Protein AF-A0A7S1JY39-F1 (afdb_monomer_lite)

Organism: NCBI:txid1169539

Secondary structure (DSSP, 8-state):
-HHHHHHHT--GGGGGS-SS--EEEEEETTTTEEEEEEEEEEEEE--TTS--SS--EEEEEEEEETTEEEEEEEEEEEEPPPHHHHHTS-TT--TT------EEEEEEEE--SSSPPPPEEEEESEEEEEEEESSEEES-PPBPTTSSSB-TT-HHHHHHHHHHHHHHHHHHHHHHHHHT---GGG---TTHHHHHTT--

InterPro domains:
  IPR052957 Auxin-regulated embryogenesis mediator [PTHR32387] (7-199)

Structure (mmCIF, N/CA/C/O backbone):
data_AF-A0A7S1JY39-F1
#
_entry.id   AF-A0A7S1JY39-F1
#
loop_
_atom_site.group_PDB
_atom_site.id
_atom_site.type_symbol
_atom_site.label_atom_id
_atom_site.label_alt_id
_atom_site.label_comp_id
_atom_site.label_asym_id
_atom_site.label_entity_id
_atom_site.label_seq_id
_atom_site.pdbx_PDB_ins_code
_atom_site.Cartn_x
_atom_site.Cartn_y
_atom_site.Cartn_z
_atom_site.occupancy
_atom_site.B_iso_or_equiv
_atom_site.auth_seq_id
_atom_site.auth_comp_id
_atom_site.auth_asym_id
_atom_site.auth_atom_id
_atom_site.pdbx_PDB_model_num
ATOM 1 N N . GLU A 1 1 ? -5.444 -16.567 -24.278 1.00 52.44 1 GLU A N 1
ATOM 2 C CA . GLU A 1 1 ? -5.635 -15.098 -24.221 1.00 52.44 1 GLU A CA 1
ATOM 3 C C . GLU A 1 1 ? -5.939 -14.560 -22.822 1.00 52.44 1 GLU A C 1
ATOM 5 O O . GLU A 1 1 ? -5.307 -13.590 -22.422 1.00 52.44 1 GLU A O 1
ATOM 10 N N . LYS A 1 2 ? -6.839 -15.180 -22.039 1.00 52.72 2 LYS A N 1
ATOM 11 C CA . LYS A 1 2 ? -7.128 -14.726 -20.664 1.00 52.72 2 LYS A CA 1
ATOM 12 C C . LYS A 1 2 ? -5.912 -14.843 -19.727 1.00 52.72 2 LYS A C 1
ATOM 14 O O . LYS A 1 2 ? -5.485 -13.839 -19.179 1.00 52.72 2 LYS A O 1
ATOM 19 N N . CYS A 1 3 ? -5.256 -16.009 -19.659 1.00 48.59 3 CYS A N 1
ATOM 20 C CA . CYS A 1 3 ? -4.055 -16.184 -18.821 1.00 48.59 3 CYS A CA 1
ATOM 21 C C . CYS A 1 3 ? -2.901 -15.240 -19.184 1.00 48.59 3 CYS A C 1
ATOM 23 O O . CYS A 1 3 ? -2.192 -14.783 -18.300 1.00 48.59 3 CYS A O 1
ATOM 25 N N . THR A 1 4 ? -2.701 -14.931 -20.468 1.00 56.75 4 THR A N 1
ATOM 26 C CA . THR A 1 4 ? -1.629 -14.022 -20.905 1.00 56.75 4 THR A CA 1
ATOM 27 C C . THR A 1 4 ? -1.873 -12.581 -20.464 1.00 56.75 4 THR A C 1
ATOM 29 O O . THR A 1 4 ? -0.911 -11.897 -20.138 1.00 56.75 4 THR A O 1
ATOM 32 N N . LYS A 1 5 ? -3.139 -12.136 -20.400 1.00 60.41 5 LYS A N 1
ATOM 33 C CA . LYS A 1 5 ? -3.501 -10.827 -19.834 1.00 60.41 5 LYS A CA 1
ATOM 34 C C . LYS A 1 5 ? -3.308 -10.799 -18.315 1.00 60.41 5 LYS A C 1
ATOM 36 O O . LYS A 1 5 ? -2.650 -9.899 -17.814 1.00 60.41 5 LYS A O 1
ATOM 41 N N . GLU A 1 6 ? -3.778 -11.824 -17.605 1.00 65.00 6 GLU A N 1
ATOM 42 C CA . GLU A 1 6 ? -3.633 -11.911 -16.140 1.00 65.00 6 GLU A CA 1
ATOM 43 C C . GLU A 1 6 ? -2.160 -11.977 -15.690 1.00 65.00 6 GLU A C 1
ATOM 45 O O . GLU A 1 6 ? -1.767 -11.312 -14.739 1.00 65.00 6 GLU A O 1
ATOM 50 N N . LEU A 1 7 ? -1.310 -12.727 -16.406 1.00 61.34 7 LEU A N 1
ATOM 51 C CA . LEU A 1 7 ? 0.133 -12.817 -16.122 1.00 61.34 7 LEU A CA 1
ATOM 52 C C . LEU A 1 7 ? 0.893 -11.523 -16.467 1.00 61.34 7 LEU A C 1
ATOM 54 O O . LEU A 1 7 ? 1.932 -11.245 -15.868 1.00 61.34 7 LEU A O 1
ATOM 58 N N . GLY A 1 8 ? 0.388 -10.737 -17.423 1.00 63.50 8 GLY A N 1
ATOM 59 C CA . GLY A 1 8 ? 0.911 -9.406 -17.740 1.00 63.50 8 GLY A CA 1
ATOM 60 C C . GLY A 1 8 ? 0.592 -8.375 -16.654 1.00 63.50 8 GLY A C 1
ATOM 61 O O . GLY A 1 8 ? 1.432 -7.540 -16.342 1.00 63.50 8 GLY A O 1
ATOM 62 N N . ASN A 1 9 ? -0.567 -8.503 -16.007 1.00 69.81 9 ASN A N 1
ATOM 63 C CA . ASN A 1 9 ? -1.042 -7.580 -14.969 1.00 69.81 9 ASN A CA 1
ATOM 64 C C . ASN A 1 9 ? -0.361 -7.760 -13.599 1.00 69.81 9 ASN A C 1
ATOM 66 O O . ASN A 1 9 ? -0.689 -7.056 -12.645 1.00 69.81 9 ASN A O 1
ATOM 70 N N . ILE A 1 10 ? 0.578 -8.701 -13.454 1.00 76.00 10 ILE A N 1
ATOM 71 C CA . ILE A 1 10 ? 1.341 -8.847 -12.209 1.00 76.00 10 ILE A CA 1
ATOM 72 C C . ILE A 1 10 ? 2.348 -7.700 -12.128 1.00 76.00 10 ILE A C 1
ATOM 74 O O . ILE A 1 10 ? 3.326 -7.687 -12.866 1.00 76.00 10 ILE A O 1
ATOM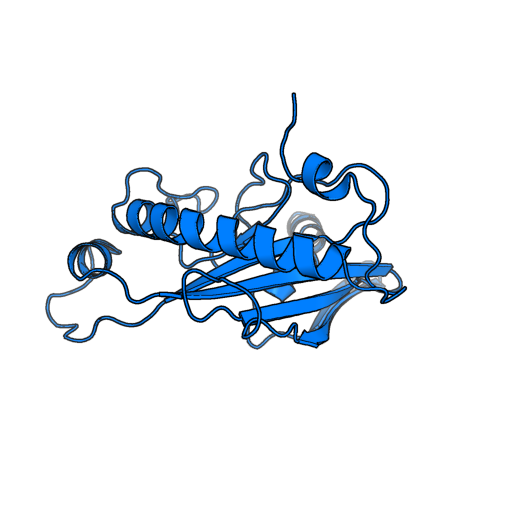 78 N N . HIS A 1 11 ? 2.123 -6.732 -11.246 1.00 77.31 11 HIS A N 1
ATOM 79 C CA . HIS A 1 11 ? 3.017 -5.583 -11.105 1.00 77.31 11 HIS A CA 1
ATOM 80 C C . HIS A 1 11 ? 4.109 -5.824 -10.044 1.00 77.31 11 HIS A C 1
ATOM 82 O O . HIS A 1 11 ? 3.839 -6.478 -9.028 1.00 77.31 11 HIS A O 1
ATOM 88 N N . PRO A 1 12 ? 5.325 -5.264 -10.225 1.00 81.25 12 PRO A N 1
ATOM 89 C CA . PRO A 1 12 ? 6.417 -5.363 -9.252 1.00 81.25 12 PRO A CA 1
ATOM 90 C C . PRO A 1 12 ? 6.039 -5.026 -7.798 1.00 81.25 12 PR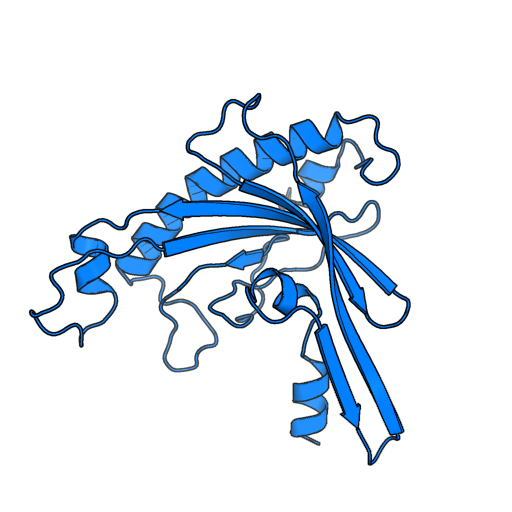O A C 1
ATOM 92 O O . PRO A 1 12 ? 6.508 -5.746 -6.909 1.00 81.25 12 PRO A O 1
ATOM 95 N N . PRO A 1 13 ? 5.187 -4.008 -7.510 1.00 84.25 13 PRO A N 1
ATOM 96 C CA . PRO A 1 13 ? 4.817 -3.624 -6.146 1.00 84.25 13 PRO A CA 1
ATOM 97 C C . PRO A 1 13 ? 4.231 -4.754 -5.303 1.00 84.25 13 PRO A C 1
ATOM 99 O O . PRO A 1 13 ? 4.302 -4.685 -4.081 1.00 84.25 13 PRO A O 1
ATOM 102 N N . LEU A 1 14 ? 3.734 -5.834 -5.916 1.00 84.25 14 LEU A N 1
ATOM 103 C CA . LEU A 1 14 ? 3.317 -7.035 -5.193 1.00 84.25 14 LEU A CA 1
ATOM 104 C C . LEU A 1 14 ? 4.418 -7.563 -4.251 1.00 84.25 14 LEU A C 1
ATOM 106 O O . LEU A 1 14 ? 4.122 -7.986 -3.135 1.00 84.25 14 LEU A O 1
ATOM 110 N N . LEU A 1 15 ? 5.691 -7.510 -4.661 1.00 88.06 15 LEU A N 1
ATOM 111 C CA . LEU A 1 15 ? 6.809 -8.026 -3.863 1.00 88.06 15 LEU A CA 1
ATOM 112 C C . LEU A 1 15 ? 7.099 -7.194 -2.600 1.00 88.06 15 LEU A C 1
ATOM 114 O O . LEU A 1 15 ? 7.750 -7.697 -1.683 1.00 88.06 15 LEU A O 1
ATOM 118 N N . LEU A 1 16 ? 6.596 -5.957 -2.503 1.00 86.06 16 LEU A N 1
ATOM 119 C CA . LEU A 1 16 ? 6.742 -5.120 -1.301 1.00 86.06 16 LEU A CA 1
ATOM 120 C C . LEU A 1 16 ? 6.000 -5.698 -0.094 1.00 86.06 16 LEU A C 1
ATOM 122 O O . LEU A 1 16 ? 6.316 -5.353 1.044 1.00 86.06 16 LEU A O 1
ATOM 126 N N . PHE A 1 17 ? 5.013 -6.555 -0.344 1.00 80.38 17 PHE A N 1
ATOM 127 C CA . PHE A 1 17 ? 4.056 -7.030 0.654 1.00 80.38 17 PHE A CA 1
ATOM 128 C C . PHE A 1 17 ? 4.167 -8.532 0.920 1.00 80.38 17 PHE A C 1
ATOM 130 O O . PHE A 1 17 ? 3.468 -9.078 1.770 1.00 80.38 17 PHE A O 1
ATOM 137 N N . LEU A 1 18 ? 5.042 -9.222 0.186 1.00 81.31 18 LEU A N 1
ATOM 138 C CA . LEU A 1 18 ? 5.275 -10.648 0.350 1.00 81.31 18 LEU A CA 1
ATOM 139 C C . LEU A 1 18 ? 6.519 -10.872 1.208 1.00 81.31 18 LEU A C 1
ATOM 141 O O . LEU A 1 18 ? 7.646 -10.664 0.770 1.00 81.31 18 LEU A O 1
ATOM 145 N N . ASN A 1 19 ? 6.313 -11.381 2.421 1.00 73.62 19 ASN A N 1
ATOM 146 C CA . ASN A 1 19 ? 7.390 -11.550 3.406 1.00 73.62 19 ASN A CA 1
ATOM 147 C C . ASN A 1 19 ? 8.442 -12.597 3.005 1.00 73.62 19 ASN A C 1
ATOM 149 O O . ASN A 1 19 ? 9.573 -12.561 3.482 1.00 73.62 19 ASN A O 1
ATOM 153 N N . ARG A 1 20 ? 8.079 -13.562 2.149 1.00 82.12 20 ARG A N 1
ATOM 154 C CA . ARG A 1 20 ? 8.956 -14.687 1.768 1.00 82.12 20 ARG A CA 1
ATOM 155 C C . ARG A 1 20 ? 9.356 -14.694 0.298 1.00 82.12 20 ARG A C 1
ATOM 157 O O . ARG A 1 20 ? 10.362 -15.308 -0.053 1.00 82.12 20 ARG A O 1
ATOM 164 N N . LEU A 1 21 ? 8.583 -14.041 -0.568 1.00 85.69 21 LEU A N 1
ATOM 165 C CA . LEU A 1 21 ? 8.844 -14.054 -2.002 1.00 85.69 21 LEU A CA 1
ATOM 166 C C . LEU A 1 21 ? 9.749 -12.879 -2.369 1.00 85.69 21 LEU A C 1
ATOM 168 O O . LEU A 1 21 ? 9.308 -11.737 -2.405 1.00 85.69 21 LEU A O 1
ATOM 172 N N . ARG A 1 22 ? 11.017 -13.171 -2.665 1.00 87.00 22 ARG A N 1
ATOM 173 C CA . ARG A 1 22 ? 11.997 -12.149 -3.076 1.00 87.00 22 ARG A CA 1
ATOM 174 C C . ARG A 1 22 ? 12.121 -11.986 -4.584 1.00 87.00 22 ARG A C 1
ATOM 176 O O . ARG A 1 22 ? 12.567 -10.949 -5.057 1.00 87.00 22 ARG A O 1
ATOM 183 N N . GLN A 1 23 ? 11.754 -13.010 -5.346 1.00 90.50 23 GLN A N 1
ATOM 184 C CA . GLN A 1 23 ? 11.854 -12.991 -6.797 1.00 90.50 23 GLN A CA 1
ATOM 185 C C . GLN A 1 23 ? 10.739 -13.831 -7.414 1.00 90.50 23 GLN A C 1
ATOM 187 O O . GLN A 1 23 ? 10.478 -14.949 -6.972 1.00 90.50 23 GLN A O 1
ATOM 192 N N . LEU A 1 24 ? 10.142 -13.310 -8.481 1.00 89.19 24 LEU A N 1
ATOM 193 C CA . LEU A 1 24 ? 9.204 -14.000 -9.351 1.00 89.19 24 LEU A CA 1
ATOM 194 C C . LEU A 1 24 ? 9.768 -14.012 -10.778 1.00 89.19 24 LEU A C 1
ATOM 196 O O . LEU A 1 24 ? 10.355 -13.039 -11.247 1.00 89.19 24 LEU A O 1
ATOM 200 N N . SER A 1 25 ? 9.643 -15.129 -11.487 1.00 88.62 25 SER A N 1
ATOM 201 C CA . SER A 1 25 ? 10.064 -15.228 -12.888 1.00 88.62 25 SER A CA 1
ATOM 202 C C . SER A 1 25 ? 8.979 -15.920 -13.691 1.00 88.62 25 SER A C 1
ATOM 204 O O . SER A 1 25 ? 8.642 -17.071 -13.423 1.00 88.62 25 SER A O 1
ATOM 206 N N . ILE A 1 26 ? 8.432 -15.207 -14.669 1.00 87.69 26 ILE A N 1
ATOM 207 C CA . ILE A 1 26 ? 7.340 -15.667 -15.519 1.00 87.69 26 ILE A CA 1
ATOM 208 C C . ILE A 1 26 ? 7.935 -15.982 -16.886 1.00 87.69 26 ILE A C 1
ATOM 210 O O . ILE A 1 26 ? 8.580 -15.133 -17.499 1.00 87.69 26 ILE A O 1
ATOM 214 N N . VAL A 1 27 ? 7.745 -17.214 -17.358 1.00 87.06 27 VAL A N 1
ATOM 215 C CA . VAL A 1 27 ? 8.230 -17.663 -18.668 1.00 87.06 27 VAL A CA 1
ATOM 216 C C . VAL A 1 27 ? 7.042 -18.123 -19.495 1.00 87.06 27 VAL A C 1
ATOM 218 O O . VAL A 1 27 ? 6.432 -19.152 -19.203 1.00 87.06 27 VAL A O 1
ATOM 221 N N . ASN A 1 28 ? 6.731 -17.382 -20.552 1.00 84.56 28 ASN A N 1
ATOM 222 C CA . ASN A 1 28 ? 5.761 -17.801 -21.546 1.00 84.56 28 ASN A CA 1
ATOM 223 C C . ASN A 1 28 ? 6.479 -18.596 -22.642 1.00 84.56 28 ASN A C 1
ATOM 225 O O . ASN A 1 28 ? 7.163 -18.033 -23.490 1.00 84.56 28 ASN A O 1
ATOM 229 N N . ARG A 1 29 ? 6.308 -19.922 -22.636 1.00 85.56 29 ARG A N 1
ATOM 230 C CA . ARG A 1 29 ? 6.942 -20.811 -23.626 1.00 85.56 29 ARG A CA 1
ATOM 231 C C . ARG A 1 29 ? 6.357 -20.685 -25.036 1.00 85.56 29 ARG A C 1
ATOM 233 O O . ARG A 1 29 ? 7.028 -21.071 -25.981 1.00 85.56 29 ARG A O 1
ATOM 240 N N . VAL A 1 30 ? 5.138 -20.161 -25.180 1.00 85.50 30 VAL A N 1
ATOM 241 C CA . VAL A 1 30 ? 4.475 -19.992 -26.485 1.00 85.50 30 VAL A CA 1
ATOM 242 C C . VAL A 1 30 ? 5.005 -18.752 -27.202 1.00 85.50 30 VAL A C 1
ATOM 244 O O . VAL A 1 30 ? 5.237 -18.793 -28.403 1.00 85.50 30 VAL A O 1
ATOM 247 N N . THR A 1 31 ? 5.230 -17.661 -26.465 1.00 80.62 31 THR A N 1
ATOM 248 C CA . THR A 1 31 ? 5.757 -16.402 -27.020 1.00 80.62 31 THR A CA 1
ATOM 249 C C . THR A 1 31 ? 7.261 -16.223 -26.812 1.00 80.62 31 THR A C 1
ATOM 251 O O . THR A 1 31 ? 7.813 -15.222 -27.249 1.00 80.62 31 THR A O 1
ATOM 254 N N . ALA A 1 32 ? 7.918 -17.159 -26.118 1.00 81.94 32 ALA A N 1
ATOM 255 C CA . ALA A 1 32 ? 9.312 -17.078 -25.672 1.00 81.94 32 ALA A CA 1
ATOM 256 C C . ALA A 1 32 ? 9.650 -15.834 -24.818 1.00 81.94 32 ALA A C 1
ATOM 258 O O . ALA A 1 32 ? 10.820 -15.500 -24.642 1.00 81.94 32 ALA A O 1
ATOM 259 N N . ILE A 1 33 ? 8.641 -15.169 -24.245 1.00 83.50 33 ILE A N 1
ATOM 260 C CA . ILE A 1 33 ? 8.828 -13.997 -23.382 1.00 83.50 33 ILE A CA 1
ATOM 261 C C . ILE A 1 33 ? 9.166 -14.462 -21.966 1.00 83.50 33 ILE A C 1
ATOM 263 O O . ILE A 1 33 ? 8.479 -15.316 -21.393 1.00 83.50 33 ILE A O 1
ATOM 267 N N . ARG A 1 34 ? 10.201 -13.859 -21.382 1.00 85.12 34 ARG A N 1
ATOM 268 C CA . ARG A 1 34 ? 10.570 -14.011 -19.976 1.00 85.12 34 ARG A CA 1
ATOM 269 C C . ARG A 1 34 ? 10.484 -12.652 -19.299 1.00 85.12 34 ARG A C 1
ATOM 271 O O . ARG A 1 34 ? 10.981 -11.684 -19.847 1.00 85.12 34 ARG A O 1
ATOM 278 N N . ARG A 1 35 ? 9.890 -12.630 -18.112 1.00 87.25 35 ARG A N 1
ATOM 279 C CA . ARG A 1 35 ? 9.781 -11.451 -17.254 1.00 87.25 35 ARG A CA 1
ATOM 280 C C . ARG A 1 35 ? 10.275 -11.805 -15.864 1.00 87.25 35 ARG A C 1
ATOM 282 O O . ARG A 1 35 ? 9.862 -12.836 -15.313 1.00 87.25 35 ARG A O 1
ATOM 289 N N . ARG A 1 36 ? 11.165 -11.001 -15.294 1.00 89.06 36 ARG A N 1
ATOM 290 C CA . ARG A 1 36 ? 11.715 -11.214 -13.953 1.00 89.06 36 ARG A CA 1
ATOM 291 C C . ARG A 1 36 ? 11.407 -10.016 -13.068 1.00 89.06 36 ARG A C 1
ATOM 293 O O . ARG A 1 36 ? 11.824 -8.907 -13.358 1.00 89.06 36 ARG A O 1
ATOM 300 N N . LEU A 1 37 ? 10.755 -10.288 -11.944 1.00 90.12 37 LEU A N 1
ATOM 301 C CA . LEU A 1 37 ? 10.483 -9.318 -10.890 1.00 90.12 37 LEU A CA 1
ATOM 302 C C . LEU A 1 37 ? 11.313 -9.697 -9.667 1.00 90.12 37 LEU A C 1
ATOM 304 O O . LEU A 1 37 ? 11.267 -10.850 -9.231 1.00 90.12 37 LEU A O 1
ATOM 308 N N . ALA A 1 38 ? 12.075 -8.765 -9.110 1.00 90.88 38 ALA A N 1
ATOM 309 C CA . ALA A 1 38 ? 12.883 -9.004 -7.921 1.00 90.88 38 ALA A CA 1
ATOM 310 C C . ALA A 1 38 ? 12.770 -7.853 -6.923 1.00 90.88 38 ALA A C 1
ATOM 312 O O . ALA A 1 38 ? 12.657 -6.691 -7.298 1.00 90.88 38 ALA A O 1
ATOM 313 N N . ARG A 1 39 ? 12.842 -8.202 -5.642 1.00 91.50 39 ARG A N 1
ATOM 314 C CA . ARG A 1 39 ? 12.935 -7.287 -4.511 1.00 91.50 39 ARG A CA 1
ATOM 315 C C . ARG A 1 39 ? 14.364 -7.295 -3.975 1.00 91.50 39 ARG A C 1
ATOM 317 O O . ARG A 1 39 ? 14.932 -8.367 -3.756 1.00 91.50 39 ARG A O 1
ATOM 324 N N . GLN A 1 40 ? 14.916 -6.114 -3.728 1.00 89.50 40 GLN A N 1
ATOM 325 C CA . GLN A 1 40 ? 16.219 -5.912 -3.099 1.00 89.50 40 GLN A CA 1
ATOM 326 C C . GLN A 1 40 ? 16.081 -4.911 -1.948 1.00 89.50 40 GLN A C 1
ATOM 328 O O . GLN A 1 40 ? 15.683 -3.768 -2.162 1.00 89.50 40 GLN A O 1
ATOM 333 N N . ASP A 1 41 ? 16.420 -5.330 -0.732 1.00 86.31 41 ASP A N 1
ATOM 334 C CA . ASP A 1 41 ? 16.392 -4.458 0.446 1.00 86.31 41 ASP A CA 1
ATOM 335 C C . ASP A 1 41 ? 17.662 -3.584 0.430 1.00 86.31 41 ASP A C 1
ATOM 337 O O . ASP A 1 41 ? 18.775 -4.114 0.460 1.00 86.31 41 ASP A O 1
ATOM 341 N N . ARG A 1 42 ? 17.515 -2.258 0.289 1.00 83.06 42 ARG A N 1
ATOM 342 C CA . ARG A 1 42 ? 18.642 -1.327 0.065 1.00 83.06 42 ARG A CA 1
ATOM 343 C C . ARG A 1 42 ? 19.176 -0.736 1.361 1.00 83.06 42 ARG A C 1
ATOM 345 O O . ARG A 1 42 ? 20.387 -0.709 1.559 1.00 83.06 42 ARG A O 1
ATOM 352 N N . ALA A 1 43 ? 18.286 -0.225 2.207 1.00 80.38 43 ALA A N 1
ATOM 353 C CA . ALA A 1 43 ? 18.665 0.472 3.429 1.00 80.38 43 ALA A CA 1
ATOM 354 C C . ALA A 1 43 ? 17.553 0.396 4.475 1.00 80.38 43 ALA A C 1
ATOM 356 O O . ALA A 1 43 ? 16.393 0.654 4.163 1.00 80.38 43 ALA A O 1
ATOM 357 N N . GLN A 1 44 ? 17.925 0.103 5.719 1.00 84.62 44 GLN A N 1
ATOM 358 C CA . GLN A 1 44 ? 17.070 0.356 6.875 1.00 84.62 44 GLN A CA 1
ATOM 359 C C . GLN A 1 44 ? 17.255 1.812 7.297 1.00 84.62 44 GLN A C 1
ATOM 361 O O . GLN A 1 44 ? 18.385 2.299 7.381 1.00 84.62 44 GLN A O 1
ATOM 366 N N . LEU A 1 45 ? 16.150 2.512 7.529 1.00 83.12 45 LEU A N 1
ATOM 367 C CA . LEU A 1 45 ? 16.163 3.907 7.946 1.00 83.12 45 LEU A CA 1
ATOM 368 C C . LEU A 1 45 ? 16.101 3.969 9.477 1.00 83.12 45 LEU A C 1
ATOM 370 O O . LEU A 1 45 ? 15.240 3.321 10.074 1.00 83.12 45 LEU A O 1
ATOM 374 N N . PRO A 1 46 ? 16.986 4.737 10.136 1.00 79.69 46 PRO A N 1
ATOM 375 C CA . PRO A 1 46 ? 16.936 4.886 11.581 1.00 79.69 46 PRO A CA 1
ATOM 376 C C . PRO A 1 46 ? 15.677 5.664 11.978 1.00 79.69 46 PRO A C 1
ATOM 378 O O . PRO A 1 46 ? 15.535 6.842 11.657 1.00 79.69 46 PRO A O 1
ATOM 381 N N . THR A 1 47 ? 14.768 5.004 12.691 1.00 83.25 47 THR A N 1
ATOM 382 C CA . THR A 1 47 ? 13.514 5.596 13.183 1.00 83.25 47 THR A CA 1
ATOM 383 C C . THR A 1 47 ? 13.599 6.061 14.636 1.00 83.25 47 THR A C 1
ATOM 385 O O . THR A 1 47 ? 12.798 6.885 15.062 1.00 83.25 47 THR A O 1
ATOM 388 N N . SER A 1 48 ? 14.608 5.612 15.388 1.00 78.38 48 SER A N 1
ATOM 389 C CA . SER A 1 48 ? 14.767 5.897 16.822 1.00 78.38 48 SER A CA 1
ATOM 390 C C . SER A 1 48 ? 15.044 7.365 17.162 1.00 78.38 48 SER A C 1
ATOM 392 O O . SER A 1 48 ? 14.751 7.799 18.273 1.00 78.38 48 SER A O 1
ATOM 394 N N . SER A 1 49 ? 15.608 8.137 16.231 1.00 79.44 49 SER A N 1
ATOM 395 C CA . SER A 1 49 ? 15.839 9.579 16.392 1.00 79.44 49 SER A CA 1
ATOM 396 C C . SER A 1 49 ? 14.641 10.436 15.971 1.00 79.44 49 SER A C 1
ATOM 398 O O . SER A 1 49 ? 14.676 11.657 16.141 1.00 79.44 49 SER A O 1
ATOM 400 N N . LEU A 1 50 ? 13.595 9.824 15.410 1.00 83.94 50 LEU A N 1
ATOM 401 C CA . LEU A 1 50 ? 12.400 10.508 14.932 1.00 83.94 50 LEU A CA 1
ATOM 402 C C . LEU A 1 50 ? 11.305 10.476 16.004 1.00 83.94 50 LEU A C 1
ATOM 404 O O . LEU A 1 50 ? 11.131 9.490 16.716 1.00 83.94 50 LEU A O 1
ATOM 408 N N . CYS A 1 51 ? 10.528 11.556 16.098 1.00 82.06 51 CYS A N 1
ATOM 409 C CA . CYS A 1 51 ? 9.349 11.614 16.963 1.00 82.06 51 CYS A CA 1
ATOM 410 C C . CYS A 1 51 ? 8.190 10.839 16.319 1.00 82.06 51 CYS A C 1
ATOM 412 O O . CYS A 1 51 ? 7.306 11.454 15.725 1.00 82.06 51 CYS A O 1
ATOM 414 N N . LEU A 1 52 ? 8.227 9.508 16.391 1.00 87.06 52 LEU A N 1
ATOM 415 C CA . LEU A 1 52 ? 7.189 8.633 15.842 1.00 87.06 52 LEU A CA 1
ATOM 416 C C . LEU A 1 52 ? 6.166 8.252 16.906 1.00 87.06 52 LEU A C 1
ATOM 418 O O . LEU A 1 52 ? 6.470 8.206 18.099 1.00 87.06 52 LEU A O 1
ATOM 422 N N . SER A 1 53 ? 4.943 7.985 16.460 1.00 75.38 53 SER A N 1
ATOM 423 C CA . SER A 1 53 ? 3.832 7.676 17.359 1.00 75.38 53 SER A CA 1
ATOM 424 C C . SER A 1 53 ? 4.005 6.343 18.102 1.00 75.38 53 SER A C 1
ATOM 426 O O . SER A 1 53 ? 3.583 6.226 19.253 1.00 75.38 53 SER A O 1
ATOM 428 N N . VAL A 1 54 ? 4.630 5.351 17.456 1.00 78.44 54 VAL A N 1
ATOM 429 C CA . VAL A 1 54 ? 4.861 3.979 17.945 1.00 78.44 54 VAL A CA 1
ATOM 430 C C . VAL A 1 54 ? 6.172 3.441 17.347 1.00 78.44 54 VAL A C 1
ATOM 432 O O . VAL A 1 54 ? 6.714 4.025 16.404 1.00 78.44 54 VAL A O 1
ATOM 435 N N . GLU A 1 55 ? 6.686 2.325 17.875 1.00 83.31 55 GLU A N 1
ATOM 436 C CA . GLU A 1 55 ? 7.770 1.555 17.253 1.00 83.31 55 GLU A CA 1
ATOM 437 C C . GLU A 1 55 ? 7.424 1.253 15.786 1.00 83.31 55 GLU A C 1
ATOM 439 O O . GLU A 1 55 ? 6.450 0.566 15.471 1.00 83.31 55 GLU A O 1
ATOM 444 N N . THR A 1 56 ? 8.186 1.881 14.895 1.00 89.75 56 THR A N 1
ATOM 445 C CA . THR A 1 56 ? 7.933 1.927 13.458 1.00 89.75 56 THR A CA 1
ATOM 446 C C . THR A 1 56 ? 9.199 1.508 12.744 1.00 89.75 56 THR A C 1
ATOM 448 O O . THR A 1 56 ? 10.267 2.078 12.983 1.00 89.75 56 THR A O 1
ATOM 451 N N . ASP A 1 57 ? 9.054 0.566 11.824 1.00 91.31 57 ASP A N 1
ATOM 452 C CA . ASP A 1 57 ? 10.132 0.128 10.953 1.00 91.31 57 ASP A CA 1
ATOM 453 C C . ASP A 1 57 ? 10.023 0.851 9.618 1.00 91.31 57 ASP A C 1
ATOM 455 O O . ASP A 1 57 ? 8.950 0.911 9.013 1.00 91.31 57 ASP A O 1
ATOM 459 N N . ALA A 1 58 ? 11.140 1.385 9.133 1.00 91.94 58 ALA A N 1
ATOM 460 C CA . ALA A 1 58 ? 11.209 2.016 7.826 1.00 91.94 58 ALA A CA 1
ATOM 461 C C . ALA A 1 58 ? 12.398 1.483 7.027 1.00 91.94 58 ALA A C 1
ATOM 463 O O . ALA A 1 58 ? 13.518 1.385 7.528 1.00 91.94 58 ALA A O 1
ATOM 464 N N . GLU A 1 59 ? 12.163 1.164 5.759 1.00 92.06 59 GLU A N 1
ATOM 465 C CA . GLU A 1 59 ? 13.198 0.692 4.845 1.00 92.06 59 GLU A CA 1
ATOM 466 C C . GLU A 1 59 ? 12.986 1.214 3.424 1.00 92.06 59 GLU A C 1
ATOM 468 O O . GLU A 1 59 ? 11.868 1.511 3.005 1.00 92.06 59 GLU A O 1
ATOM 473 N N . ILE A 1 60 ? 14.079 1.302 2.670 1.00 90.75 60 ILE A N 1
ATOM 474 C CA . ILE A 1 60 ? 14.055 1.547 1.232 1.00 90.75 60 ILE A CA 1
ATOM 475 C C . ILE A 1 60 ? 14.222 0.209 0.523 1.00 90.75 60 ILE A C 1
ATOM 477 O O . ILE A 1 60 ? 15.219 -0.497 0.707 1.00 90.75 60 ILE A O 1
ATOM 481 N N . ILE A 1 61 ? 13.245 -0.122 -0.312 1.00 91.50 61 ILE A N 1
ATOM 482 C CA . ILE A 1 61 ? 13.204 -1.346 -1.102 1.00 91.50 61 ILE A CA 1
ATOM 483 C C . ILE A 1 61 ? 13.308 -0.983 -2.575 1.00 91.50 61 ILE A C 1
ATOM 485 O O . ILE A 1 61 ? 12.520 -0.190 -3.080 1.00 91.50 61 ILE A O 1
ATOM 489 N N . ARG A 1 62 ? 14.230 -1.626 -3.286 1.00 91.06 62 ARG A N 1
ATOM 490 C CA . ARG A 1 62 ? 14.318 -1.555 -4.741 1.00 91.06 62 ARG A CA 1
ATOM 491 C C . ARG A 1 62 ? 13.558 -2.708 -5.369 1.00 91.06 62 ARG A C 1
ATOM 493 O O . ARG A 1 62 ? 13.851 -3.877 -5.107 1.00 91.06 62 ARG A O 1
ATOM 500 N N . LEU A 1 63 ? 12.608 -2.378 -6.228 1.00 90.88 63 LEU A N 1
ATOM 501 C CA . LEU A 1 63 ? 11.972 -3.332 -7.122 1.00 90.88 63 LEU A CA 1
ATOM 502 C C . LEU A 1 63 ? 12.676 -3.278 -8.467 1.00 90.88 63 LEU A C 1
ATOM 504 O O . LEU A 1 63 ? 12.889 -2.197 -9.003 1.00 90.88 63 LEU A O 1
ATOM 508 N N . VAL A 1 64 ? 13.042 -4.441 -8.989 1.00 89.94 64 VAL A N 1
ATOM 509 C CA . VAL A 1 64 ? 13.699 -4.590 -10.287 1.00 89.94 64 VAL A CA 1
ATOM 510 C C . VAL A 1 64 ? 12.784 -5.393 -11.194 1.00 89.94 64 VAL A C 1
ATOM 512 O O . VAL A 1 64 ? 12.371 -6.502 -10.836 1.00 89.94 64 VAL A O 1
ATOM 515 N N . GLU A 1 65 ? 12.483 -4.830 -12.353 1.00 89.12 65 GLU A N 1
ATOM 516 C CA . GLU A 1 65 ? 11.768 -5.476 -13.441 1.00 89.12 65 GLU A CA 1
ATOM 517 C C . GLU A 1 65 ? 12.690 -5.525 -14.656 1.00 89.12 65 GLU A C 1
ATOM 519 O O . GLU A 1 65 ? 12.946 -4.514 -15.299 1.00 89.12 65 GLU A O 1
ATOM 524 N N . ASP A 1 66 ? 13.216 -6.717 -14.934 1.00 85.69 66 ASP A N 1
ATOM 525 C CA . ASP A 1 66 ? 14.233 -6.943 -15.962 1.00 85.69 66 ASP A CA 1
ATOM 526 C C . ASP A 1 66 ? 15.445 -5.987 -15.810 1.00 85.69 66 ASP A C 1
ATOM 528 O O . ASP A 1 66 ? 16.272 -6.243 -14.928 1.00 85.69 66 ASP A O 1
ATOM 532 N N . ASP A 1 67 ? 15.544 -4.915 -16.608 1.00 82.56 67 ASP A N 1
ATOM 533 C CA . ASP A 1 67 ? 16.6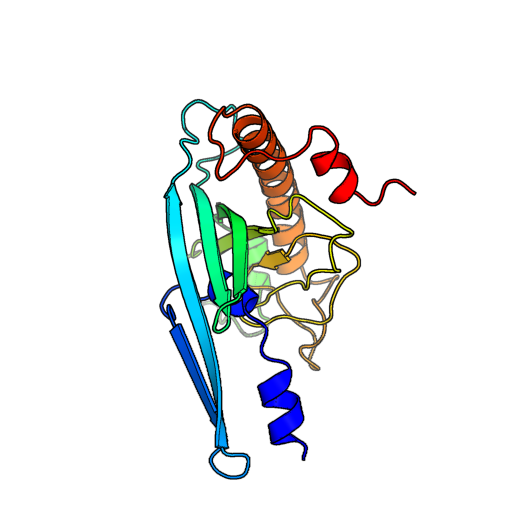21 -3.903 -16.543 1.00 82.56 67 ASP A CA 1
ATOM 534 C C . ASP A 1 67 ? 16.191 -2.578 -15.875 1.00 82.56 67 ASP A C 1
ATOM 536 O O . ASP A 1 67 ? 17.030 -1.730 -15.554 1.00 82.56 67 ASP A O 1
ATOM 540 N N . GLU A 1 68 ? 14.892 -2.390 -15.637 1.00 86.81 68 GLU A N 1
ATOM 541 C CA . GLU A 1 68 ? 14.343 -1.207 -14.977 1.00 86.81 68 GLU A CA 1
ATOM 542 C C . GLU A 1 68 ? 14.240 -1.418 -13.465 1.00 86.81 68 GLU A C 1
ATOM 544 O O . GLU A 1 68 ? 14.086 -2.536 -12.964 1.00 86.81 68 GLU A O 1
ATOM 549 N N . HIS A 1 69 ? 14.327 -0.326 -12.705 1.00 88.25 69 HIS A N 1
ATOM 550 C CA . HIS A 1 69 ? 14.157 -0.382 -11.261 1.00 88.25 69 HIS A CA 1
ATOM 551 C C . HIS A 1 69 ? 13.416 0.831 -10.716 1.00 88.25 69 HIS A C 1
ATOM 553 O O . HIS A 1 69 ? 13.456 1.921 -11.283 1.00 88.25 69 HIS A O 1
ATOM 559 N N . GLN A 1 70 ? 12.768 0.627 -9.574 1.00 88.25 70 GLN A N 1
ATOM 560 C CA . GLN A 1 70 ? 12.080 1.667 -8.830 1.00 88.25 70 GLN A CA 1
ATOM 561 C C . GLN A 1 70 ? 12.307 1.463 -7.336 1.00 88.25 70 GLN A C 1
ATOM 563 O O . GLN A 1 70 ? 12.102 0.363 -6.816 1.00 88.25 70 GLN A O 1
ATOM 568 N N . ASP A 1 71 ? 12.696 2.532 -6.649 1.00 90.06 71 ASP A N 1
ATOM 569 C CA . ASP A 1 71 ? 12.880 2.526 -5.202 1.00 90.06 71 ASP A CA 1
ATOM 570 C C . ASP A 1 71 ? 11.575 2.921 -4.499 1.00 90.06 71 ASP A C 1
ATOM 572 O O . ASP A 1 71 ? 10.799 3.746 -4.982 1.00 90.06 71 ASP A O 1
ATOM 576 N N . TRP A 1 72 ? 11.315 2.290 -3.360 1.00 92.50 72 TRP A N 1
ATOM 577 C CA . TRP A 1 72 ? 10.106 2.449 -2.565 1.00 92.50 72 TRP A CA 1
ATOM 578 C C . TRP A 1 72 ? 10.487 2.654 -1.110 1.00 92.50 72 TRP A C 1
ATOM 580 O O . TRP A 1 72 ? 11.199 1.834 -0.535 1.00 92.50 72 TRP A O 1
ATOM 590 N N . LEU A 1 73 ? 9.972 3.718 -0.502 1.00 92.81 73 LEU A N 1
ATOM 591 C CA . LEU A 1 73 ? 9.971 3.859 0.943 1.00 92.81 73 LEU A CA 1
ATOM 592 C C . LEU A 1 73 ? 8.845 2.996 1.491 1.00 92.81 73 LEU A C 1
ATOM 594 O O . LEU A 1 73 ? 7.687 3.159 1.108 1.00 92.81 73 LEU A O 1
ATOM 598 N N . VAL A 1 74 ? 9.182 2.098 2.402 1.00 93.81 74 VAL A N 1
ATOM 599 C CA . VAL A 1 74 ? 8.224 1.227 3.057 1.00 93.81 74 VAL A CA 1
ATOM 600 C C . VAL A 1 74 ? 8.278 1.444 4.554 1.00 93.81 74 VAL A C 1
ATOM 602 O O . VAL A 1 74 ? 9.325 1.271 5.170 1.00 93.81 74 VAL A O 1
ATOM 605 N N . VAL A 1 75 ? 7.131 1.798 5.126 1.00 94.50 75 VAL A N 1
ATOM 606 C CA . VAL A 1 75 ? 6.964 2.067 6.553 1.00 94.50 75 VAL A CA 1
ATOM 607 C C . VAL A 1 75 ? 5.959 1.072 7.115 1.00 94.50 75 VAL A C 1
ATOM 609 O O . VAL A 1 75 ? 4.889 0.874 6.533 1.00 94.50 75 VAL A O 1
ATOM 612 N N . ARG A 1 76 ? 6.318 0.407 8.212 1.00 94.38 76 ARG A N 1
ATOM 613 C CA . ARG A 1 76 ? 5.556 -0.687 8.818 1.00 94.38 76 ARG A CA 1
ATOM 614 C C . ARG A 1 76 ? 5.372 -0.481 10.307 1.00 94.38 76 ARG A C 1
ATOM 616 O O . ARG A 1 76 ? 6.271 -0.005 10.994 1.00 94.38 76 ARG A O 1
ATOM 623 N N . GLN A 1 77 ? 4.221 -0.924 10.792 1.00 93.88 77 GLN A N 1
ATOM 624 C CA . GLN A 1 77 ? 3.920 -1.012 12.213 1.00 93.88 77 GLN A CA 1
ATOM 625 C C . GLN A 1 77 ? 3.219 -2.327 12.518 1.00 93.88 77 GLN A C 1
ATOM 627 O O . GLN A 1 77 ? 2.349 -2.777 11.768 1.00 93.88 77 GLN A O 1
ATOM 632 N N . GLN A 1 78 ? 3.566 -2.909 13.660 1.00 92.75 78 GLN A N 1
ATOM 633 C CA . GLN A 1 78 ? 2.805 -3.997 14.250 1.00 92.75 78 GLN A CA 1
ATOM 634 C C . GLN A 1 78 ? 1.762 -3.410 15.203 1.00 92.75 78 GLN A C 1
ATOM 636 O O . GLN A 1 78 ? 2.100 -2.635 16.098 1.00 92.75 78 GLN A O 1
ATOM 641 N N . ARG A 1 79 ? 0.490 -3.765 15.019 1.00 93.12 79 ARG A N 1
ATOM 642 C CA . ARG A 1 79 ? -0.628 -3.263 15.825 1.00 93.12 79 ARG A CA 1
ATOM 643 C C . ARG A 1 79 ? -1.343 -4.420 16.499 1.00 93.12 79 ARG A C 1
ATOM 645 O O . ARG A 1 79 ? -1.630 -5.439 15.873 1.00 93.12 79 ARG A O 1
ATOM 652 N N . MET A 1 80 ? -1.638 -4.239 17.782 1.00 90.94 80 MET A N 1
ATOM 653 C CA . MET A 1 80 ? -2.490 -5.155 18.526 1.00 90.94 80 MET A CA 1
ATOM 654 C C . MET A 1 80 ? -3.946 -4.720 18.339 1.00 90.94 80 MET A C 1
ATOM 656 O O . MET A 1 80 ? -4.287 -3.601 18.732 1.00 90.94 80 MET A O 1
ATOM 660 N N . PRO A 1 81 ? -4.808 -5.557 17.747 1.00 91.12 81 PRO A N 1
ATOM 661 C CA . PRO A 1 81 ? -6.199 -5.194 17.579 1.00 91.12 81 PRO A CA 1
ATOM 662 C C . PRO A 1 81 ? -6.949 -5.119 18.901 1.00 91.12 81 PRO A C 1
ATOM 664 O O . PRO A 1 81 ? -6.653 -5.811 19.874 1.00 91.12 81 PRO A O 1
ATOM 667 N N . THR A 1 82 ? -7.976 -4.273 18.930 1.00 88.00 82 THR A N 1
ATOM 668 C CA . THR A 1 82 ? -8.925 -4.276 20.046 1.00 88.00 82 THR A CA 1
ATOM 669 C C . THR A 1 82 ? -9.724 -5.581 20.017 1.00 88.00 82 THR A C 1
ATOM 671 O O . THR A 1 82 ? -10.104 -6.039 18.940 1.00 88.00 82 THR A O 1
ATOM 674 N N . LEU A 1 83 ? -10.062 -6.142 21.185 1.00 84.75 83 LEU A N 1
ATOM 675 C CA . LEU A 1 83 ? -10.876 -7.366 21.303 1.00 84.75 83 LEU A CA 1
ATOM 676 C C . LEU A 1 83 ? -12.151 -7.325 20.444 1.00 84.75 83 LEU A C 1
ATOM 678 O O . LEU A 1 83 ? -12.503 -8.310 19.799 1.00 84.75 83 LEU A O 1
ATOM 682 N N . THR A 1 84 ? -12.825 -6.174 20.405 1.00 85.19 84 THR A N 1
ATOM 683 C CA . THR A 1 84 ? -14.029 -5.955 19.592 1.00 85.19 84 THR A CA 1
ATOM 684 C C . THR A 1 84 ? -13.748 -6.089 18.097 1.00 85.19 84 THR A C 1
ATOM 686 O O . THR A 1 84 ? -14.505 -6.747 17.390 1.00 85.19 84 THR A O 1
ATOM 689 N N . ALA A 1 85 ? -12.656 -5.490 17.614 1.00 86.25 85 ALA A N 1
ATOM 690 C CA . ALA A 1 85 ? -12.269 -5.567 16.210 1.00 86.25 85 ALA A CA 1
ATOM 691 C C . ALA A 1 85 ? -11.836 -6.991 15.834 1.00 86.25 85 ALA A C 1
ATOM 693 O O . ALA A 1 85 ? -12.250 -7.486 14.790 1.00 86.25 85 ALA A O 1
ATOM 694 N N . TRP A 1 86 ? -11.069 -7.661 16.704 1.00 85.19 86 TRP A N 1
ATOM 695 C CA . TRP A 1 86 ? -10.617 -9.042 16.505 1.00 85.19 86 TRP A CA 1
ATOM 696 C C . TRP A 1 86 ? -11.791 -10.010 16.327 1.00 85.19 86 TRP A C 1
ATOM 698 O O . TRP A 1 86 ? -11.899 -10.672 15.298 1.00 85.19 86 TRP A O 1
ATOM 708 N N . ARG A 1 87 ? -12.736 -10.013 17.276 1.00 82.88 87 ARG A N 1
ATOM 709 C CA . ARG A 1 87 ? -13.899 -10.917 17.250 1.00 82.88 87 ARG A CA 1
ATOM 710 C C . ARG A 1 87 ? -14.819 -10.684 16.055 1.00 82.88 87 ARG A C 1
ATOM 712 O O . ARG A 1 87 ? -15.432 -11.619 15.560 1.00 82.88 87 ARG A O 1
ATOM 719 N N . LEU A 1 88 ? -14.928 -9.440 15.594 1.00 81.75 88 LEU A N 1
ATOM 720 C CA . LEU A 1 88 ? -15.809 -9.059 14.484 1.00 81.75 88 LEU A CA 1
ATOM 721 C C . LEU A 1 88 ? -15.109 -9.091 13.115 1.00 81.75 88 LEU A C 1
ATOM 723 O O . LEU A 1 88 ? -15.702 -8.695 12.109 1.00 81.75 88 LEU A O 1
ATOM 727 N N . LYS A 1 89 ? -13.861 -9.570 13.051 1.00 77.44 89 LYS A N 1
ATOM 728 C CA . LYS A 1 89 ? -13.103 -9.713 11.802 1.00 77.44 89 LYS A CA 1
ATOM 729 C C . LYS A 1 89 ? -13.736 -10.727 10.845 1.00 77.44 89 LYS A C 1
ATOM 731 O O . LYS A 1 89 ? -13.766 -10.479 9.638 1.00 77.44 89 LYS A O 1
ATOM 736 N N . SER A 1 90 ? -14.294 -11.825 11.361 1.00 62.69 90 SER A N 1
ATOM 737 C CA . SER A 1 90 ? -15.088 -12.778 10.576 1.00 62.69 90 SER A CA 1
ATOM 738 C C . SER A 1 90 ? -16.239 -13.363 11.391 1.00 62.69 90 SER A C 1
ATOM 740 O O . SER A 1 90 ? -16.031 -13.772 12.527 1.00 62.69 90 SER A O 1
ATOM 742 N N . GLU A 1 91 ? -17.420 -13.468 10.774 1.00 57.28 91 GLU A N 1
ATOM 743 C CA . GLU A 1 91 ? -18.643 -14.060 11.355 1.00 57.28 91 GLU A CA 1
ATOM 744 C C . GLU A 1 91 ? -18.457 -15.525 11.811 1.00 57.28 91 GLU A C 1
ATOM 746 O O . GLU A 1 91 ? -19.214 -16.003 12.648 1.00 57.28 91 GLU A O 1
ATOM 751 N N . ASP A 1 92 ? -17.413 -16.199 11.312 1.00 53.69 92 ASP A N 1
ATOM 752 C CA . ASP A 1 92 ? -17.057 -17.596 11.592 1.00 53.69 92 ASP A CA 1
ATOM 753 C C . ASP A 1 92 ? -15.957 -17.780 12.661 1.00 53.69 92 ASP A C 1
ATOM 755 O O . ASP A 1 92 ? -15.499 -18.908 12.861 1.00 53.69 92 ASP A O 1
ATOM 759 N N . GLN A 1 93 ? -15.490 -16.727 13.358 1.00 56.28 93 GLN A N 1
ATOM 760 C CA . GLN A 1 93 ? -14.591 -16.950 14.504 1.00 56.28 93 GLN A CA 1
ATOM 761 C C . GLN A 1 93 ? -15.390 -17.574 15.652 1.00 56.28 93 GLN A C 1
ATOM 763 O O . GLN A 1 93 ? -15.992 -16.884 16.472 1.00 56.28 93 GLN A O 1
ATOM 768 N N . SER A 1 94 ? -15.417 -18.907 15.678 1.00 49.44 94 SER A N 1
ATOM 769 C CA . SER A 1 94 ? -15.908 -19.708 16.795 1.00 49.44 94 SER A CA 1
ATOM 770 C C . SER A 1 94 ? -15.303 -19.214 18.110 1.00 49.44 94 SER A C 1
ATOM 772 O O . SER A 1 94 ? -14.116 -18.898 18.143 1.00 49.44 94 SER A O 1
ATOM 774 N N . GLU A 1 95 ? -16.100 -19.223 19.179 1.00 52.97 95 GLU A N 1
ATOM 775 C CA . GLU A 1 95 ? -15.830 -18.743 20.551 1.00 52.97 95 GLU A CA 1
ATOM 776 C C . GLU A 1 95 ? -14.576 -19.328 21.259 1.00 52.97 95 GLU A C 1
ATOM 778 O O . GLU A 1 95 ? -14.405 -19.124 22.455 1.00 52.97 95 GLU A O 1
ATOM 783 N N . ASN A 1 96 ? -13.695 -20.036 20.547 1.00 49.59 96 ASN A N 1
ATOM 784 C CA . ASN A 1 96 ? -12.559 -20.798 21.072 1.00 49.59 96 ASN A CA 1
ATOM 785 C C . ASN A 1 96 ? -11.173 -20.168 20.819 1.00 49.59 96 ASN A C 1
ATOM 787 O O . ASN A 1 96 ? -10.170 -20.827 21.092 1.00 49.59 96 ASN A O 1
ATOM 791 N N . ASP A 1 97 ? -11.079 -18.946 20.286 1.00 56.75 97 ASP A N 1
ATOM 792 C CA . ASP A 1 97 ? -9.786 -18.282 20.056 1.00 56.75 97 ASP A CA 1
ATOM 793 C C . ASP A 1 97 ? -9.455 -17.301 21.197 1.00 56.75 97 ASP A C 1
ATOM 795 O O . ASP A 1 97 ? -9.880 -16.144 21.207 1.00 56.75 97 ASP A O 1
ATOM 799 N N . ASP A 1 98 ? -8.730 -17.793 22.206 1.00 56.81 98 ASP A N 1
ATOM 800 C CA . ASP A 1 98 ? -8.379 -17.052 23.432 1.00 56.81 98 ASP A CA 1
ATOM 801 C C . ASP A 1 98 ? -7.235 -16.027 23.240 1.00 56.81 98 ASP A C 1
ATOM 803 O O . ASP A 1 98 ? -6.866 -15.323 24.184 1.00 56.81 98 ASP A O 1
ATOM 807 N N . GLY A 1 99 ? -6.659 -15.909 22.037 1.00 70.31 99 GLY A N 1
ATOM 808 C CA . GLY A 1 99 ? -5.503 -15.051 21.766 1.00 70.31 99 GLY A CA 1
ATOM 809 C C . GLY A 1 99 ? -5.763 -14.004 20.690 1.00 70.31 99 GLY A C 1
ATOM 810 O O . GLY A 1 99 ? -5.937 -14.333 19.526 1.00 70.31 99 GLY A O 1
ATOM 811 N N . VAL A 1 100 ? -5.707 -12.720 21.053 1.00 82.12 100 VAL A N 1
ATOM 812 C CA . VAL A 1 100 ? -5.629 -11.644 20.056 1.00 82.12 100 VAL A CA 1
ATOM 813 C C . VAL A 1 100 ? -4.236 -11.658 19.432 1.00 82.12 100 VAL A C 1
ATOM 815 O O . VAL A 1 100 ? -3.251 -11.402 20.130 1.00 82.12 100 VAL A O 1
ATOM 818 N N . GLU A 1 101 ? -4.143 -11.932 18.131 1.00 86.44 101 GLU A N 1
ATOM 819 C CA . GLU A 1 101 ? -2.864 -11.883 17.422 1.00 86.44 101 GLU A CA 1
ATOM 820 C C . GLU A 1 101 ? -2.567 -10.474 16.885 1.00 86.44 101 GLU A C 1
ATOM 822 O O . GLU A 1 101 ? -3.473 -9.764 16.428 1.00 86.44 101 GLU A O 1
ATOM 827 N N . PRO A 1 102 ? -1.291 -10.049 16.896 1.00 89.94 102 PRO A N 1
ATOM 828 C CA . PRO A 1 102 ? -0.899 -8.800 16.270 1.00 89.94 102 PRO A CA 1
ATOM 829 C C . PRO A 1 102 ? -1.034 -8.890 14.746 1.00 89.94 102 PRO A C 1
ATOM 831 O O . PRO A 1 102 ? -0.733 -9.913 14.131 1.00 89.94 102 PRO A O 1
ATOM 834 N N . THR A 1 103 ? -1.406 -7.775 14.125 1.00 91.56 103 THR A N 1
ATOM 835 C CA . THR A 1 103 ? -1.375 -7.611 12.667 1.00 91.56 103 THR A CA 1
ATOM 836 C C . THR A 1 103 ? -0.310 -6.596 12.266 1.00 91.56 103 THR A C 1
ATOM 838 O O . THR A 1 103 ? 0.076 -5.732 13.056 1.00 91.56 103 THR A O 1
ATOM 841 N N . VAL A 1 104 ? 0.179 -6.699 11.034 1.00 92.12 104 VAL A N 1
ATOM 842 C CA . VAL A 1 104 ? 1.136 -5.750 10.460 1.00 92.12 104 VAL A CA 1
ATOM 843 C C . VAL A 1 104 ? 0.421 -4.891 9.431 1.00 92.12 104 VAL A C 1
ATOM 845 O O . VAL A 1 104 ? -0.183 -5.407 8.488 1.00 92.12 104 VAL A O 1
ATOM 848 N N . ILE A 1 105 ? 0.542 -3.579 9.604 1.00 94.44 105 ILE A N 1
ATOM 849 C CA . ILE A 1 105 ? 0.105 -2.582 8.632 1.00 94.44 105 ILE A CA 1
ATOM 850 C C . ILE A 1 105 ? 1.325 -1.934 7.979 1.00 94.44 105 ILE A C 1
ATOM 852 O O . ILE A 1 105 ? 2.365 -1.738 8.614 1.00 94.44 105 ILE A O 1
ATOM 856 N N . GLN A 1 106 ? 1.204 -1.615 6.695 1.00 94.75 106 GLN A N 1
ATOM 857 C CA . GLN A 1 106 ? 2.302 -1.099 5.889 1.00 94.75 106 GLN A CA 1
ATOM 858 C C . GLN A 1 106 ? 1.816 -0.022 4.918 1.00 94.75 106 GLN A C 1
ATOM 860 O O . GLN A 1 106 ? 0.811 -0.195 4.229 1.00 94.75 106 GLN A O 1
ATOM 865 N N . VAL A 1 107 ? 2.591 1.054 4.797 1.00 94.38 107 VAL A N 1
ATOM 866 C CA . VAL A 1 107 ? 2.480 2.042 3.720 1.00 94.38 107 VAL A CA 1
ATOM 867 C C . VAL A 1 107 ? 3.714 1.926 2.836 1.00 94.38 107 VAL A C 1
ATOM 869 O O . VAL A 1 107 ? 4.836 1.826 3.333 1.00 94.38 107 VAL A O 1
ATOM 872 N N . ALA A 1 108 ? 3.516 1.926 1.519 1.00 93.50 108 ALA A N 1
ATOM 873 C CA . ALA A 1 108 ? 4.607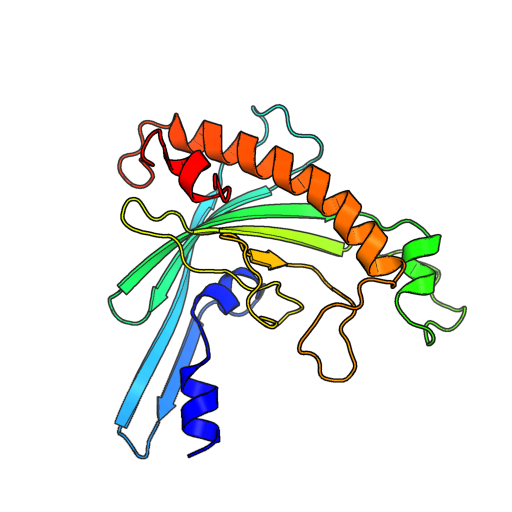 1.967 0.556 1.00 93.50 108 ALA A CA 1
ATOM 874 C C . ALA A 1 108 ? 4.461 3.161 -0.390 1.00 93.50 108 ALA A C 1
ATOM 876 O O . ALA A 1 108 ? 3.439 3.316 -1.062 1.00 93.50 108 ALA A O 1
ATOM 877 N N . VAL A 1 109 ? 5.507 3.979 -0.458 1.00 92.12 109 VAL A N 1
ATOM 878 C CA . VAL A 1 109 ? 5.576 5.202 -1.253 1.00 92.12 109 VAL A CA 1
ATOM 879 C C . VAL A 1 109 ? 6.641 5.037 -2.338 1.00 92.12 109 VAL A C 1
ATOM 881 O O . VAL A 1 109 ? 7.804 4.807 -1.998 1.00 92.12 109 VAL A O 1
ATOM 884 N N . PRO A 1 110 ? 6.298 5.165 -3.631 1.00 90.81 110 PRO A N 1
ATOM 885 C CA . PRO A 1 110 ? 7.299 5.108 -4.684 1.00 90.81 110 PRO A CA 1
ATOM 886 C C . PRO A 1 110 ? 8.172 6.366 -4.665 1.00 90.81 110 PRO A C 1
ATOM 888 O O . PRO A 1 110 ? 7.665 7.484 -4.725 1.00 90.81 110 PRO A O 1
ATOM 891 N N . LEU A 1 111 ? 9.489 6.186 -4.618 1.00 88.00 111 LEU A N 1
ATOM 892 C CA . LEU A 1 111 ? 10.489 7.252 -4.596 1.00 88.00 111 LEU A CA 1
ATOM 893 C C . LEU A 1 111 ? 10.902 7.609 -6.025 1.00 88.00 111 LEU A C 1
ATOM 895 O O . LEU A 1 111 ? 11.978 7.246 -6.494 1.00 88.00 111 LEU A O 1
ATOM 899 N N . LYS A 1 112 ? 10.010 8.292 -6.744 1.00 79.81 112 LYS A N 1
ATOM 900 C CA . LYS A 1 112 ? 10.269 8.748 -8.114 1.00 79.81 112 LYS A CA 1
ATOM 901 C C . LYS A 1 112 ? 10.660 10.227 -8.114 1.00 79.81 112 LYS A C 1
ATOM 903 O O . LYS A 1 112 ? 9.890 11.072 -7.659 1.00 79.81 112 LYS A O 1
ATOM 908 N N . ALA A 1 113 ? 11.855 10.539 -8.615 1.00 64.00 113 ALA A N 1
ATOM 909 C CA . ALA A 1 113 ? 12.360 11.913 -8.651 1.00 64.00 113 ALA A CA 1
ATOM 910 C C . ALA A 1 113 ? 11.631 12.788 -9.692 1.00 64.00 113 ALA A C 1
ATOM 912 O O . ALA A 1 113 ? 11.547 14.008 -9.529 1.00 64.00 113 ALA A O 1
ATOM 913 N N . ASP A 1 114 ? 11.056 12.181 -10.730 1.00 67.62 114 ASP A N 1
ATOM 914 C CA . ASP A 1 114 ? 10.515 12.848 -11.911 1.00 67.62 114 ASP A CA 1
ATOM 915 C C . ASP A 1 114 ? 9.124 12.336 -12.340 1.00 67.62 114 ASP A C 1
ATOM 917 O O . ASP A 1 114 ? 8.743 11.184 -12.140 1.00 67.62 114 ASP A O 1
ATOM 921 N N . GLY A 1 115 ? 8.346 13.223 -12.963 1.00 69.88 115 GLY A N 1
ATOM 922 C CA . GLY A 1 115 ? 7.040 12.901 -13.544 1.00 69.88 115 GLY A CA 1
ATOM 923 C C . GLY A 1 115 ? 5.889 12.747 -12.544 1.00 69.88 115 GLY A C 1
ATOM 924 O O . GLY A 1 115 ? 6.038 12.920 -11.333 1.00 69.88 115 GLY A O 1
ATOM 925 N N . GLU A 1 116 ? 4.708 12.441 -13.086 1.00 73.12 116 GLU A N 1
ATOM 926 C CA . GLU A 1 116 ? 3.525 12.139 -12.283 1.00 73.12 116 GLU A CA 1
ATOM 927 C C . GLU A 1 116 ? 3.638 10.753 -11.642 1.00 73.12 116 GLU A C 1
ATOM 929 O O . GLU A 1 116 ? 4.181 9.804 -12.218 1.00 73.12 116 GLU A O 1
ATOM 934 N N . MET A 1 117 ? 3.122 10.651 -10.418 1.00 81.12 117 MET A N 1
ATOM 935 C CA . MET A 1 117 ? 2.984 9.384 -9.716 1.00 81.12 117 MET A CA 1
ATOM 936 C C . MET A 1 117 ? 1.704 8.689 -10.168 1.00 81.12 117 MET A C 1
ATOM 938 O O . MET A 1 117 ? 0.645 9.314 -10.216 1.00 81.12 117 MET A O 1
ATOM 942 N N . ASP A 1 118 ? 1.765 7.387 -10.424 1.00 84.25 118 ASP A N 1
ATOM 943 C CA . ASP A 1 118 ? 0.572 6.608 -10.746 1.00 84.25 118 ASP A CA 1
ATOM 944 C C . ASP A 1 118 ? -0.297 6.356 -9.515 1.00 84.25 118 ASP A C 1
ATOM 946 O O . ASP A 1 118 ? 0.166 6.378 -8.368 1.00 84.25 118 ASP A O 1
ATOM 950 N N . HIS A 1 119 ? -1.577 6.092 -9.765 1.00 86.69 119 HIS A N 1
ATOM 951 C CA . HIS A 1 119 ? -2.482 5.605 -8.736 1.00 86.69 119 HIS A CA 1
ATOM 952 C C . HIS A 1 119 ? -2.049 4.228 -8.240 1.00 86.69 119 HIS A C 1
ATOM 954 O O . HIS A 1 119 ? -1.780 3.322 -9.025 1.00 86.69 119 HIS A O 1
ATOM 960 N N . GLN A 1 120 ? -2.004 4.088 -6.924 1.00 87.94 120 GLN A N 1
ATOM 961 C CA . GLN A 1 120 ? -1.567 2.891 -6.240 1.00 87.94 120 GLN A CA 1
ATOM 962 C C . GLN A 1 120 ? -2.766 2.141 -5.644 1.00 87.94 120 GLN A C 1
ATOM 964 O O . GLN A 1 120 ? -3.747 2.754 -5.203 1.00 87.94 120 GLN A O 1
ATOM 969 N N . PRO A 1 121 ? -2.732 0.801 -5.657 1.00 87.44 121 PRO A N 1
ATOM 970 C CA . PRO A 1 121 ? -3.806 -0.017 -5.119 1.00 87.44 121 PRO A CA 1
ATOM 971 C C . PRO A 1 121 ? -3.797 -0.030 -3.590 1.00 87.44 121 PRO A C 1
ATOM 973 O O . PRO A 1 121 ? -2.817 0.315 -2.936 1.00 87.44 121 PRO A O 1
ATOM 976 N N . VAL A 1 122 ? -4.899 -0.496 -3.010 1.00 88.50 122 VAL A N 1
ATOM 977 C CA . VAL A 1 122 ? -4.888 -1.039 -1.646 1.00 88.50 122 VAL A CA 1
ATOM 978 C C . VAL A 1 122 ? -4.595 -2.530 -1.760 1.00 88.50 122 VAL A C 1
ATOM 980 O O . VAL A 1 122 ? -5.153 -3.198 -2.624 1.00 88.50 122 VAL A O 1
ATOM 983 N N . CYS A 1 123 ? -3.721 -3.060 -0.915 1.00 87.62 123 CYS A N 1
ATOM 984 C CA . CYS A 1 123 ? -3.284 -4.449 -0.962 1.00 87.62 123 CYS A CA 1
ATOM 985 C C . CYS A 1 123 ? -3.839 -5.242 0.223 1.00 87.62 123 CYS A C 1
ATOM 987 O O . CYS A 1 123 ? -3.575 -4.914 1.379 1.00 87.62 123 CYS A O 1
ATOM 989 N N . ALA A 1 124 ? -4.541 -6.334 -0.075 1.00 85.88 124 ALA A N 1
ATOM 990 C CA . ALA A 1 124 ? -4.973 -7.347 0.886 1.00 85.88 124 ALA A CA 1
ATOM 991 C C . ALA A 1 124 ? -4.350 -8.686 0.475 1.00 85.88 124 ALA A C 1
ATOM 993 O O . ALA A 1 124 ? -4.984 -9.498 -0.198 1.00 85.88 124 ALA A O 1
ATOM 994 N N . TYR A 1 125 ? -3.056 -8.858 0.770 1.00 77.56 125 TYR A N 1
ATOM 995 C CA . TYR A 1 125 ? -2.143 -9.859 0.178 1.00 77.56 125 TYR A CA 1
ATOM 996 C C . TYR A 1 125 ? -1.901 -9.704 -1.334 1.00 77.56 125 TYR A C 1
ATOM 998 O O . TYR A 1 125 ? -0.781 -9.904 -1.799 1.00 77.56 125 TYR A O 1
ATOM 1006 N N . LEU A 1 126 ? -2.928 -9.319 -2.091 1.00 82.81 126 LEU A N 1
ATOM 1007 C CA . LEU A 1 126 ? -2.876 -8.963 -3.502 1.00 82.81 126 LEU A CA 1
ATOM 1008 C C . LEU A 1 126 ? -3.390 -7.528 -3.701 1.00 82.81 126 LEU A C 1
ATOM 1010 O O . LEU A 1 126 ? -4.237 -7.074 -2.922 1.00 82.81 126 LEU A O 1
ATOM 1014 N N . PRO A 1 127 ? -2.906 -6.820 -4.736 1.00 83.81 127 PRO A N 1
ATOM 1015 C CA . PRO A 1 127 ? -3.490 -5.567 -5.183 1.00 83.81 127 PRO A CA 1
ATOM 1016 C C . PRO A 1 127 ? -4.988 -5.711 -5.457 1.00 83.81 127 PRO A C 1
ATOM 1018 O O . PRO A 1 127 ? -5.405 -6.557 -6.247 1.00 83.81 127 PRO A O 1
ATOM 1021 N N . LEU A 1 128 ? -5.781 -4.873 -4.800 1.00 87.00 128 LEU A N 1
ATOM 1022 C CA . LEU A 1 128 ? -7.180 -4.635 -5.130 1.00 87.00 128 LEU A CA 1
ATOM 1023 C C . LEU A 1 128 ? -7.268 -3.581 -6.241 1.00 87.00 128 LEU A C 1
ATOM 1025 O O . LEU A 1 128 ? -6.253 -3.108 -6.760 1.00 87.00 128 LEU A O 1
ATOM 1029 N N . THR A 1 129 ? -8.488 -3.175 -6.585 1.00 81.62 129 THR A N 1
ATOM 1030 C CA . THR A 1 129 ? -8.710 -2.099 -7.557 1.00 81.62 129 THR A CA 1
ATOM 1031 C C . THR A 1 129 ? -7.944 -0.836 -7.155 1.00 81.62 129 THR A C 1
ATOM 1033 O O . THR A 1 129 ? -7.965 -0.430 -5.987 1.00 81.62 129 THR A O 1
ATOM 1036 N N . ALA A 1 130 ? -7.267 -0.213 -8.126 1.00 75.94 130 ALA A N 1
ATOM 1037 C CA . ALA A 1 130 ? -6.508 1.012 -7.907 1.00 75.94 130 ALA A CA 1
ATOM 1038 C C . ALA A 1 130 ? -7.408 2.106 -7.313 1.00 75.94 130 ALA A C 1
ATOM 1040 O O . ALA A 1 130 ? -8.497 2.381 -7.819 1.00 75.94 130 ALA A O 1
ATOM 1041 N N . ARG A 1 131 ? -6.950 2.722 -6.221 1.00 78.75 131 ARG A N 1
ATOM 1042 C CA . ARG A 1 131 ? -7.627 3.849 -5.568 1.00 78.75 131 ARG A CA 1
ATOM 1043 C C . ARG A 1 131 ? -6.922 5.143 -5.991 1.00 78.75 131 ARG A C 1
ATOM 1045 O O . ARG A 1 131 ? -5.759 5.092 -6.386 1.00 78.75 131 ARG A O 1
ATOM 1052 N N . PRO A 1 132 ? -7.567 6.317 -5.888 1.00 79.81 132 PRO A N 1
ATOM 1053 C CA . PRO A 1 132 ? -6.964 7.598 -6.255 1.00 79.81 132 PRO A CA 1
ATOM 1054 C C . PRO A 1 132 ? -5.897 8.080 -5.244 1.00 79.81 132 PRO A C 1
ATOM 1056 O O . PRO A 1 132 ? -5.880 9.236 -4.843 1.00 79.81 132 PRO A O 1
ATOM 1059 N N . MET A 1 133 ? -4.992 7.199 -4.814 1.00 82.56 133 MET A N 1
ATOM 1060 C CA . MET A 1 133 ? -3.886 7.475 -3.894 1.00 82.56 133 MET A CA 1
ATOM 1061 C C . MET A 1 133 ? -2.559 7.236 -4.608 1.00 82.56 133 MET A C 1
ATOM 1063 O O . MET A 1 133 ? -2.492 6.402 -5.501 1.00 82.56 133 MET A O 1
ATOM 1067 N N . LYS A 1 134 ? -1.496 7.951 -4.234 1.00 88.75 134 LYS A N 1
ATOM 1068 C CA . LYS A 1 134 ? -0.152 7.793 -4.833 1.00 88.75 134 LYS A CA 1
ATOM 1069 C C . LYS A 1 134 ? 0.774 6.888 -4.012 1.00 88.75 134 LYS A C 1
ATOM 1071 O O . LYS A 1 134 ? 1.973 6.818 -4.256 1.00 88.75 134 LYS A O 1
ATOM 1076 N N . MET A 1 135 ? 0.205 6.189 -3.035 1.00 90.19 135 MET A N 1
ATOM 1077 C CA . MET A 1 135 ? 0.888 5.256 -2.149 1.00 90.19 135 MET A CA 1
ATOM 1078 C C . MET A 1 135 ? 0.015 4.032 -1.904 1.00 90.19 135 MET A C 1
ATOM 1080 O O . MET A 1 135 ? -1.214 4.125 -1.922 1.00 90.19 135 MET A O 1
ATOM 1084 N N . THR A 1 136 ? 0.660 2.900 -1.660 1.00 91.19 136 THR A N 1
ATOM 1085 C CA . THR A 1 136 ? -0.017 1.629 -1.419 1.00 91.19 136 THR A CA 1
ATOM 1086 C C . THR A 1 136 ? -0.242 1.432 0.070 1.00 91.19 136 THR A C 1
ATOM 1088 O O . THR A 1 136 ? 0.700 1.546 0.856 1.00 91.19 136 THR A O 1
ATOM 1091 N N . LEU A 1 137 ? -1.470 1.078 0.447 1.00 92.56 137 LEU A N 1
ATOM 1092 C CA . LEU A 1 137 ? -1.811 0.661 1.807 1.00 92.56 137 LEU A CA 1
ATOM 1093 C C . LEU A 1 137 ? -1.918 -0.858 1.850 1.00 92.56 137 LEU A C 1
ATOM 1095 O O . LEU A 1 137 ? -2.704 -1.429 1.094 1.00 92.56 137 LEU A O 1
ATOM 1099 N N . GLN A 1 138 ? -1.185 -1.516 2.740 1.00 92.69 138 GLN A N 1
ATOM 1100 C CA . GLN A 1 138 ? -1.277 -2.956 2.929 1.00 92.69 138 GLN A CA 1
ATOM 1101 C C . GLN A 1 138 ? -1.627 -3.323 4.363 1.00 92.69 138 GLN A C 1
ATOM 1103 O O . GLN A 1 138 ? -0.957 -2.923 5.308 1.00 92.69 138 GLN A O 1
ATOM 1108 N N . ALA A 1 139 ? -2.668 -4.135 4.481 1.00 92.88 139 ALA A N 1
ATOM 1109 C CA . ALA A 1 139 ? -3.065 -4.809 5.704 1.00 92.88 139 ALA A CA 1
ATOM 1110 C C . ALA A 1 139 ? -3.870 -6.060 5.338 1.00 92.88 139 ALA A C 1
ATOM 1112 O O . ALA A 1 139 ? -4.100 -6.365 4.165 1.00 92.88 139 ALA A O 1
ATOM 1113 N N . ASP A 1 140 ? -4.311 -6.791 6.342 1.00 91.38 140 ASP A N 1
ATOM 1114 C CA . ASP A 1 140 ? -5.245 -7.904 6.247 1.00 91.38 140 ASP A CA 1
ATOM 1115 C C . ASP A 1 140 ? -6.700 -7.413 6.169 1.00 91.38 140 ASP A C 1
ATOM 1117 O O . ASP A 1 140 ? -7.549 -7.747 6.994 1.00 91.38 140 ASP A O 1
ATOM 1121 N N . TRP A 1 141 ? -6.987 -6.593 5.156 1.00 91.62 141 TRP A N 1
ATOM 1122 C CA . TRP A 1 141 ? -8.316 -6.037 4.918 1.00 91.62 141 TRP A CA 1
ATOM 1123 C C . TRP A 1 141 ? -9.365 -7.123 4.655 1.00 91.62 141 TRP A C 1
ATOM 1125 O O . TRP A 1 141 ? -9.159 -8.026 3.839 1.00 91.62 141 TRP A O 1
ATOM 1135 N N . THR A 1 142 ? -10.552 -6.964 5.238 1.00 91.50 142 THR A N 1
ATOM 1136 C CA . THR A 1 142 ? -11.728 -7.747 4.848 1.00 91.50 142 THR A CA 1
ATOM 1137 C C . THR A 1 142 ? -12.265 -7.212 3.521 1.00 91.50 142 THR A C 1
ATOM 1139 O O . THR A 1 142 ? -12.639 -6.042 3.418 1.00 91.50 142 THR A O 1
ATOM 1142 N N . VAL A 1 143 ? -12.325 -8.054 2.492 1.00 91.25 143 VAL A N 1
ATOM 1143 C CA . VAL A 1 143 ? -12.750 -7.668 1.134 1.00 91.25 143 VAL A CA 1
ATOM 1144 C C . VAL A 1 143 ? -14.172 -8.128 0.813 1.00 91.25 143 VAL A C 1
ATOM 1146 O O . VAL A 1 143 ? -14.717 -9.025 1.462 1.00 91.25 143 VAL A O 1
ATOM 1149 N N . THR A 1 144 ? -14.800 -7.496 -0.176 1.00 89.50 144 THR A N 1
ATOM 1150 C CA . THR A 1 144 ? -16.104 -7.904 -0.721 1.00 89.50 144 THR A CA 1
ATOM 1151 C C . THR A 1 144 ? -16.022 -9.280 -1.390 1.00 89.50 144 THR A C 1
ATOM 1153 O O . THR A 1 144 ? -14.937 -9.793 -1.665 1.00 89.50 144 THR A O 1
ATOM 1156 N N . SER A 1 145 ? -17.169 -9.902 -1.684 1.00 85.75 145 SER A N 1
ATOM 1157 C CA . SER A 1 145 ? -17.205 -11.237 -2.305 1.00 85.75 145 SER A CA 1
ATOM 1158 C C . SER A 1 145 ? -16.539 -11.287 -3.686 1.00 85.75 145 SER A C 1
ATOM 1160 O O . SER A 1 145 ? -15.999 -12.328 -4.050 1.00 85.75 145 SER A O 1
ATOM 1162 N N . SER A 1 146 ? -16.526 -10.174 -4.435 1.00 85.19 146 SER A N 1
ATOM 1163 C CA . SER A 1 146 ? -15.774 -10.070 -5.696 1.00 85.19 146 SER A CA 1
ATOM 1164 C C . SER A 1 146 ? -14.259 -10.009 -5.483 1.00 85.19 146 SER A C 1
ATOM 1166 O O . SER A 1 146 ? -13.508 -10.260 -6.419 1.00 85.19 146 SER A O 1
ATOM 1168 N N . ARG A 1 147 ? -13.804 -9.712 -4.255 1.00 84.06 147 ARG A N 1
ATOM 1169 C CA . ARG A 1 147 ? -12.404 -9.462 -3.875 1.00 84.06 147 ARG A CA 1
ATOM 1170 C C . ARG A 1 147 ? -11.753 -8.295 -4.618 1.00 84.06 147 ARG A C 1
ATOM 1172 O O . ARG A 1 147 ? -10.534 -8.218 -4.692 1.00 84.06 147 ARG A O 1
ATOM 1179 N N . GLU A 1 148 ? -12.555 -7.378 -5.142 1.00 84.88 148 GLU A N 1
ATOM 1180 C CA . GLU A 1 148 ? -12.062 -6.208 -5.877 1.00 84.88 148 GLU A CA 1
ATOM 1181 C C . GLU A 1 148 ? -11.939 -4.968 -4.987 1.00 84.88 148 GLU A C 1
ATOM 1183 O O . GLU A 1 148 ? -11.196 -4.039 -5.318 1.00 84.88 148 GLU A O 1
ATOM 1188 N N . THR A 1 149 ? -12.670 -4.942 -3.868 1.00 87.12 149 THR A N 1
ATOM 1189 C CA . THR A 1 149 ? -12.794 -3.789 -2.971 1.00 87.12 149 THR A CA 1
ATOM 1190 C C . THR A 1 149 ? -12.829 -4.206 -1.502 1.00 87.12 149 THR A C 1
ATOM 1192 O O . THR A 1 149 ? -13.150 -5.342 -1.152 1.00 87.12 149 THR A O 1
ATOM 1195 N N . VAL A 1 150 ? -12.486 -3.263 -0.626 1.00 89.88 150 VAL A N 1
ATOM 1196 C CA . VAL A 1 150 ? -12.516 -3.419 0.835 1.00 89.88 150 VAL A CA 1
ATOM 1197 C C . VAL A 1 150 ? -13.956 -3.246 1.343 1.00 89.88 150 VAL A C 1
ATOM 1199 O O . VAL A 1 150 ? -14.679 -2.406 0.810 1.00 89.88 150 VAL A O 1
ATOM 1202 N N . LYS A 1 151 ? -14.386 -3.997 2.368 1.00 90.06 151 LYS A N 1
ATOM 1203 C CA . LYS A 1 151 ? -15.683 -3.771 3.040 1.00 90.06 151 LYS A CA 1
ATOM 1204 C C . LYS A 1 151 ? -15.610 -2.523 3.928 1.00 90.06 151 LYS A C 1
ATOM 1206 O O . LYS A 1 151 ? -14.993 -2.566 4.988 1.00 90.06 151 LYS A O 1
ATOM 1211 N N . GLU A 1 152 ? -16.191 -1.412 3.494 1.00 86.19 152 GLU A N 1
ATOM 1212 C CA . GLU A 1 152 ? -16.030 -0.104 4.158 1.00 86.19 152 GLU A CA 1
ATOM 1213 C C . GLU A 1 152 ? -16.796 0.017 5.489 1.00 86.19 152 GLU A C 1
ATOM 1215 O O . GLU A 1 152 ? -16.439 0.831 6.336 1.00 86.19 152 GLU A O 1
ATOM 1220 N N . ASP A 1 153 ? -17.804 -0.827 5.699 1.00 84.94 153 ASP A N 1
ATOM 1221 C CA . ASP A 1 153 ? -18.680 -0.879 6.874 1.00 84.94 153 ASP A CA 1
ATOM 1222 C C . ASP A 1 153 ? -18.270 -1.941 7.913 1.00 84.94 153 ASP A C 1
ATOM 1224 O O . ASP A 1 153 ? -18.913 -2.090 8.953 1.00 84.94 153 ASP A O 1
ATOM 1228 N N . ASN A 1 154 ? -17.186 -2.678 7.665 1.00 88.12 154 ASN A N 1
ATOM 1229 C CA . ASN A 1 154 ? -16.708 -3.714 8.573 1.00 88.12 154 ASN A CA 1
ATOM 1230 C C . ASN A 1 154 ? -15.875 -3.118 9.730 1.00 88.12 154 ASN A C 1
ATOM 1232 O O . ASN A 1 154 ? -14.935 -2.359 9.498 1.00 88.12 154 ASN A O 1
ATOM 1236 N N . VAL A 1 155 ? -16.167 -3.526 10.973 1.00 91.81 155 VAL A N 1
ATOM 1237 C CA . VAL A 1 155 ? -15.492 -3.050 12.201 1.00 91.81 155 VAL A CA 1
ATOM 1238 C C . VAL A 1 155 ? -13.971 -3.247 12.166 1.00 91.81 155 VAL A C 1
ATOM 1240 O O . VAL A 1 155 ? -13.238 -2.360 12.595 1.00 91.81 155 VAL A O 1
ATOM 1243 N N . TRP A 1 156 ? -13.485 -4.366 11.624 1.00 93.12 156 TRP A N 1
ATOM 1244 C CA . TRP A 1 156 ? -12.055 -4.629 11.443 1.00 93.12 156 TRP A CA 1
ATOM 1245 C C . TRP A 1 156 ? -11.396 -3.597 10.528 1.00 93.12 156 TRP A C 1
ATOM 1247 O O . TRP A 1 156 ? -10.357 -3.035 10.863 1.00 93.12 156 TRP A O 1
ATOM 1257 N N . ASN A 1 157 ? -12.027 -3.297 9.393 1.00 93.50 157 ASN A N 1
ATOM 1258 C CA . ASN A 1 157 ? -11.496 -2.330 8.437 1.00 93.50 157 ASN A CA 1
ATOM 1259 C C . ASN A 1 157 ? -11.586 -0.891 8.957 1.00 93.50 157 ASN A C 1
ATOM 1261 O O . ASN A 1 157 ? -10.705 -0.088 8.660 1.00 93.50 157 ASN A O 1
ATOM 1265 N N . LEU A 1 158 ? -12.618 -0.561 9.742 1.00 93.38 158 LEU A N 1
ATOM 1266 C CA . LEU A 1 158 ? -12.717 0.732 10.424 1.00 93.38 158 LEU A CA 1
ATOM 1267 C C . LEU A 1 158 ? -11.602 0.901 11.456 1.00 93.38 158 LEU A C 1
ATOM 1269 O O . LEU A 1 158 ? -10.963 1.948 11.482 1.00 93.38 158 LEU A O 1
ATOM 1273 N N . TRP A 1 159 ? -11.326 -0.143 12.241 1.00 94.88 159 TRP A N 1
ATOM 1274 C CA . TRP A 1 159 ? -10.193 -0.151 13.159 1.00 94.88 159 TRP A CA 1
ATOM 1275 C C . TRP A 1 159 ? -8.871 0.015 12.395 1.00 94.88 159 TRP A C 1
ATOM 1277 O O . TRP A 1 159 ? -8.147 0.968 12.657 1.00 94.88 159 TRP A O 1
ATOM 1287 N N . LEU A 1 160 ? -8.602 -0.809 11.371 1.00 94.81 160 LEU A N 1
ATOM 1288 C CA . LEU A 1 160 ? -7.400 -0.685 10.533 1.00 94.81 160 LEU A CA 1
ATOM 1289 C C . LEU A 1 160 ? -7.233 0.725 9.954 1.00 94.81 160 LEU A C 1
ATOM 1291 O O . LEU A 1 160 ? -6.129 1.261 9.961 1.00 94.81 160 LEU A O 1
ATOM 1295 N N . ARG A 1 161 ? -8.313 1.341 9.458 1.00 93.50 161 ARG A N 1
ATOM 1296 C CA . ARG A 1 161 ? -8.296 2.713 8.931 1.00 93.50 161 ARG A CA 1
ATOM 1297 C C . ARG A 1 161 ? -7.787 3.712 9.973 1.00 93.50 161 ARG A C 1
ATOM 1299 O O . ARG A 1 161 ? -6.992 4.583 9.624 1.00 93.50 161 ARG A O 1
ATOM 1306 N N . ASP A 1 162 ? -8.236 3.593 11.218 1.00 93.50 162 ASP A N 1
ATOM 1307 C CA . ASP A 1 162 ? -7.820 4.487 12.299 1.00 93.50 162 ASP A CA 1
ATOM 1308 C C . ASP A 1 162 ? -6.337 4.268 12.651 1.00 93.50 162 ASP A C 1
ATOM 1310 O O . ASP A 1 162 ? -5.590 5.234 12.816 1.00 93.50 162 ASP A O 1
ATOM 1314 N N . GLU A 1 163 ? -5.863 3.018 12.637 1.00 94.50 163 GLU A N 1
ATOM 1315 C CA . GLU A 1 163 ? -4.436 2.707 12.803 1.00 94.50 163 GLU A CA 1
ATOM 1316 C C . GLU A 1 163 ? -3.581 3.262 11.645 1.00 94.50 163 GLU A C 1
ATOM 1318 O O . GLU A 1 163 ? -2.487 3.792 11.861 1.00 94.50 163 GLU A O 1
ATOM 1323 N N . PHE A 1 164 ? -4.094 3.210 10.410 1.00 93.62 164 PHE A N 1
ATOM 1324 C CA . PHE A 1 164 ? -3.426 3.779 9.238 1.00 93.62 164 PHE A CA 1
ATOM 1325 C C . PHE A 1 164 ? -3.246 5.290 9.337 1.00 93.62 164 PHE A C 1
ATOM 1327 O O . PHE A 1 164 ? -2.245 5.797 8.837 1.00 93.62 164 PHE A O 1
ATOM 1334 N N . ALA A 1 165 ? -4.156 6.022 9.985 1.00 92.12 165 ALA A N 1
ATOM 1335 C CA . ALA A 1 165 ? -3.984 7.461 10.177 1.00 92.12 165 ALA A CA 1
ATOM 1336 C C . ALA A 1 165 ? -2.676 7.772 10.930 1.00 92.12 165 ALA A C 1
ATOM 1338 O O . ALA A 1 165 ? -1.933 8.668 10.528 1.00 92.12 165 ALA A O 1
ATOM 1339 N N . SER A 1 166 ? -2.355 6.979 11.958 1.00 91.94 166 SER A N 1
ATOM 1340 C CA . SER A 1 166 ? -1.095 7.074 12.709 1.00 91.94 166 SER A CA 1
ATOM 1341 C C . SER A 1 166 ? 0.113 6.759 11.823 1.00 91.94 166 SER A C 1
ATOM 1343 O O . SER A 1 166 ? 1.059 7.543 11.745 1.00 91.94 166 SER A O 1
ATOM 1345 N N . LEU A 1 167 ? 0.051 5.647 11.084 1.00 94.44 167 LEU A N 1
ATOM 1346 C CA . LEU A 1 167 ? 1.129 5.211 10.195 1.00 94.44 167 LEU A CA 1
ATOM 1347 C C . LEU A 1 167 ? 1.409 6.216 9.067 1.00 94.44 167 LEU A C 1
ATOM 1349 O O . LEU A 1 167 ? 2.556 6.404 8.665 1.00 94.44 167 LEU A O 1
ATOM 1353 N N . MET A 1 168 ? 0.378 6.888 8.556 1.00 92.06 168 MET A N 1
ATOM 1354 C CA . MET A 1 168 ? 0.510 7.919 7.524 1.00 92.06 168 MET A CA 1
ATOM 1355 C C . MET A 1 168 ? 1.284 9.138 8.036 1.00 92.06 168 MET A C 1
ATOM 1357 O O . MET A 1 168 ? 2.137 9.662 7.320 1.00 92.06 168 MET A O 1
ATOM 1361 N N . VAL A 1 169 ? 1.034 9.567 9.278 1.00 92.44 169 VAL A N 1
ATOM 1362 C CA . VAL A 1 169 ? 1.796 10.655 9.913 1.00 92.44 169 VAL A CA 1
ATOM 1363 C C . VAL A 1 169 ? 3.264 10.259 10.056 1.00 92.44 169 VAL A C 1
ATOM 1365 O O . VAL A 1 169 ? 4.143 11.001 9.614 1.00 92.44 169 VAL A O 1
ATOM 1368 N N . ASP A 1 170 ? 3.529 9.065 10.584 1.00 94.00 170 ASP A N 1
ATOM 1369 C CA . ASP A 1 170 ? 4.894 8.558 10.744 1.00 94.00 170 ASP A CA 1
ATOM 1370 C C . ASP A 1 170 ? 5.606 8.415 9.390 1.00 94.00 170 ASP A C 1
ATOM 1372 O O . ASP A 1 170 ? 6.775 8.777 9.254 1.00 94.00 170 ASP A O 1
ATOM 1376 N N . THR A 1 171 ? 4.881 8.004 8.346 1.00 92.88 171 THR A N 1
ATOM 1377 C CA . THR A 1 171 ? 5.404 7.939 6.974 1.00 92.88 171 THR A CA 1
ATOM 1378 C C . THR A 1 171 ? 5.863 9.307 6.479 1.00 92.88 171 THR A C 1
ATOM 1380 O O . THR A 1 171 ? 6.946 9.413 5.905 1.00 92.88 171 THR A O 1
ATOM 1383 N N . VAL A 1 172 ? 5.094 10.373 6.726 1.00 91.50 172 VAL A N 1
ATOM 1384 C CA . VAL A 1 172 ? 5.488 11.742 6.348 1.00 91.50 172 VAL A CA 1
ATOM 1385 C C . VAL A 1 172 ? 6.716 12.209 7.136 1.00 91.50 172 VAL A C 1
ATOM 1387 O O . VAL A 1 172 ? 7.588 12.866 6.566 1.00 91.50 172 VAL A O 1
ATOM 1390 N N . ILE A 1 173 ? 6.826 11.856 8.421 1.00 91.50 173 ILE A N 1
ATOM 1391 C CA . ILE A 1 173 ? 7.991 12.194 9.256 1.00 91.50 173 ILE A CA 1
ATOM 1392 C C . ILE A 1 173 ? 9.256 11.509 8.724 1.00 91.50 173 ILE A C 1
ATOM 1394 O O . ILE A 1 173 ? 10.276 12.172 8.513 1.00 91.50 173 ILE A O 1
ATOM 1398 N N . VAL A 1 174 ? 9.179 10.203 8.455 1.00 91.44 174 VAL A N 1
ATOM 1399 C CA . VAL A 1 174 ? 10.280 9.423 7.870 1.00 91.44 174 VAL A CA 1
ATOM 1400 C C . VAL A 1 174 ? 10.657 9.969 6.496 1.00 91.44 174 VAL A C 1
ATOM 1402 O O . VAL A 1 174 ? 11.838 10.169 6.202 1.00 91.44 174 VAL A O 1
ATOM 1405 N N . LEU A 1 175 ? 9.664 10.271 5.660 1.00 89.56 175 LEU A N 1
ATOM 1406 C CA . LEU A 1 175 ? 9.888 10.824 4.334 1.00 89.56 175 LEU A CA 1
ATOM 1407 C C . LEU A 1 175 ? 10.601 12.178 4.409 1.00 89.56 175 LEU A C 1
ATOM 1409 O O . LEU A 1 175 ? 11.605 12.364 3.732 1.00 89.56 175 LEU A O 1
ATOM 1413 N N . LYS A 1 176 ? 10.172 13.085 5.295 1.00 88.19 176 LYS A N 1
ATOM 1414 C CA . LYS A 1 176 ? 10.850 14.370 5.529 1.00 88.19 176 LYS A CA 1
ATOM 1415 C C . LYS A 1 176 ? 12.313 14.180 5.939 1.00 88.19 176 LYS A C 1
ATOM 1417 O O . LYS A 1 176 ? 13.178 14.895 5.441 1.00 88.19 176 LYS A O 1
ATOM 1422 N N . SER A 1 177 ? 12.599 13.224 6.823 1.00 86.81 177 SER A N 1
ATOM 1423 C CA . SER A 1 177 ? 13.978 12.898 7.206 1.00 86.81 177 SER A CA 1
ATOM 1424 C C . SER A 1 177 ? 14.790 12.349 6.030 1.00 86.81 177 SER A C 1
ATOM 1426 O O . SER A 1 177 ? 15.971 12.658 5.903 1.00 86.81 177 SER A O 1
ATOM 1428 N N . THR A 1 178 ? 14.159 11.560 5.160 1.00 84.19 178 THR A N 1
ATOM 1429 C CA . THR A 1 178 ? 14.787 11.002 3.953 1.00 84.19 178 THR A CA 1
ATOM 1430 C C . THR A 1 178 ? 15.110 12.105 2.943 1.00 84.19 178 THR A C 1
ATOM 1432 O O . THR A 1 178 ? 16.201 12.121 2.389 1.00 84.19 178 THR A O 1
ATOM 1435 N N . MET A 1 179 ? 14.208 13.079 2.770 1.00 80.88 179 MET A N 1
ATOM 1436 C CA . MET A 1 179 ? 14.421 14.263 1.924 1.00 80.88 179 MET A CA 1
ATOM 1437 C C . MET A 1 179 ? 15.544 15.175 2.440 1.00 80.88 179 MET A C 1
ATOM 1439 O O . MET A 1 179 ? 16.192 15.849 1.649 1.00 80.88 179 MET A O 1
ATOM 1443 N N . ALA A 1 180 ? 15.763 15.220 3.756 1.00 77.75 180 ALA A N 1
ATOM 1444 C CA . ALA A 1 180 ? 16.833 16.005 4.375 1.00 77.75 180 ALA A CA 1
ATOM 1445 C C . ALA A 1 180 ? 18.199 15.291 4.372 1.00 77.75 180 ALA A C 1
ATOM 1447 O O . ALA A 1 180 ? 19.183 15.860 4.840 1.00 77.75 180 ALA A O 1
ATOM 1448 N N . SER A 1 181 ? 18.263 14.041 3.905 1.00 72.44 181 SER A N 1
ATOM 1449 C CA . SER A 1 181 ? 19.506 13.281 3.822 1.00 72.44 181 SER A CA 1
ATOM 1450 C C . SER A 1 181 ? 20.289 13.663 2.564 1.00 72.44 181 SER A C 1
ATOM 1452 O O . SER A 1 181 ? 19.755 13.591 1.462 1.00 72.44 181 SER A O 1
ATOM 1454 N N . ASP A 1 182 ? 21.581 13.969 2.712 1.00 62.53 182 ASP A N 1
ATOM 1455 C CA . ASP A 1 182 ? 22.506 14.266 1.601 1.00 62.53 182 ASP A CA 1
ATOM 1456 C C . ASP A 1 182 ? 22.884 13.029 0.755 1.00 62.53 182 ASP A C 1
ATOM 1458 O O . ASP A 1 182 ? 23.861 13.046 0.005 1.00 62.53 182 ASP A O 1
ATOM 1462 N N . ASN A 1 183 ? 22.154 11.917 0.879 1.00 67.81 183 ASN A N 1
ATOM 1463 C CA . ASN A 1 183 ? 22.442 10.714 0.110 1.00 67.81 183 ASN A CA 1
ATOM 1464 C C . ASN A 1 183 ? 21.998 10.903 -1.357 1.00 67.81 183 ASN A C 1
ATOM 1466 O O . ASN A 1 183 ? 20.795 11.015 -1.616 1.00 67.81 183 ASN A O 1
ATOM 1470 N N . PRO A 1 184 ? 22.933 10.899 -2.331 1.00 62.34 184 PRO A N 1
ATOM 1471 C CA . PRO A 1 184 ? 22.615 11.149 -3.736 1.00 62.34 184 PRO A CA 1
ATOM 1472 C C . PRO A 1 184 ? 21.660 10.106 -4.332 1.00 62.34 184 PRO A C 1
ATOM 1474 O O . PRO A 1 184 ? 20.911 10.432 -5.248 1.00 62.34 184 PRO A O 1
ATOM 1477 N N . ASP A 1 185 ? 21.632 8.885 -3.786 1.00 61.00 185 ASP A N 1
ATOM 1478 C CA . ASP A 1 185 ? 20.750 7.808 -4.251 1.00 61.00 185 ASP A CA 1
ATOM 1479 C C . ASP A 1 185 ? 19.287 7.989 -3.802 1.00 61.00 185 ASP A C 1
ATOM 1481 O O . ASP A 1 185 ? 18.399 7.319 -4.325 1.00 61.00 185 ASP A O 1
ATOM 1485 N N . THR A 1 186 ? 19.017 8.866 -2.828 1.00 65.19 186 THR A N 1
ATOM 1486 C CA . THR A 1 186 ? 17.675 9.084 -2.251 1.00 65.19 186 THR A CA 1
ATOM 1487 C C . THR A 1 186 ? 17.277 10.558 -2.226 1.00 65.19 186 THR A C 1
ATOM 1489 O O . THR A 1 186 ? 16.352 10.931 -1.504 1.00 65.19 186 THR A O 1
ATOM 1492 N N . HIS A 1 187 ? 17.970 11.406 -2.990 1.00 69.12 187 HIS A N 1
ATOM 1493 C CA . HIS A 1 187 ? 17.682 12.833 -3.052 1.00 69.12 187 HIS A CA 1
ATOM 1494 C C . HIS A 1 187 ? 16.342 13.073 -3.762 1.00 69.12 187 HIS A C 1
ATOM 1496 O O . HIS A 1 187 ? 16.234 13.055 -4.991 1.00 69.12 187 HIS A O 1
ATOM 1502 N N . LEU A 1 188 ? 15.303 13.302 -2.967 1.00 79.31 188 LEU A N 1
ATOM 1503 C CA . LEU A 1 188 ? 13.964 13.632 -3.438 1.00 79.31 188 LEU A CA 1
ATOM 1504 C C . LEU A 1 188 ? 13.829 15.148 -3.617 1.00 79.31 188 LEU A C 1
ATOM 1506 O O . LEU A 1 188 ? 14.386 15.914 -2.829 1.00 79.31 188 LEU A O 1
ATOM 1510 N N . PRO A 1 189 ? 13.076 15.614 -4.623 1.00 80.94 189 PR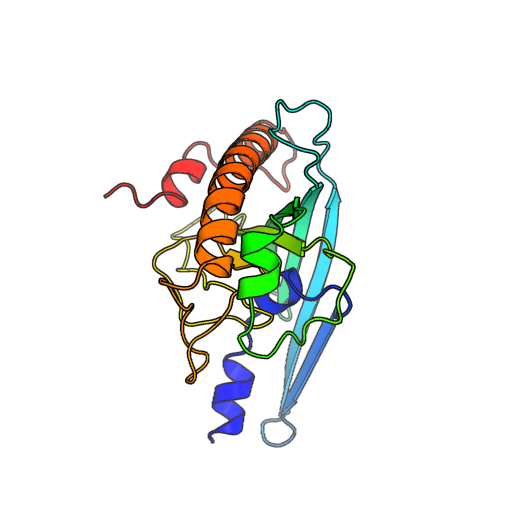O A N 1
ATOM 1511 C CA . PRO A 1 189 ? 12.923 17.041 -4.848 1.00 80.94 189 PRO A CA 1
ATOM 1512 C C . PRO A 1 189 ? 12.080 17.687 -3.724 1.00 80.94 189 PRO A C 1
ATOM 1514 O O . PRO A 1 189 ? 11.216 17.020 -3.151 1.00 80.94 189 PRO A O 1
ATOM 1517 N N . PRO A 1 190 ? 12.278 18.977 -3.384 1.00 79.38 190 PRO A N 1
ATOM 1518 C CA . PRO A 1 190 ? 11.593 19.617 -2.252 1.00 79.38 190 PRO A CA 1
ATOM 1519 C C . PRO A 1 190 ? 10.059 19.614 -2.344 1.00 79.38 190 PRO A C 1
ATOM 1521 O O . PRO A 1 190 ? 9.373 19.641 -1.324 1.00 79.38 190 PRO A O 1
ATOM 1524 N N . ASP A 1 191 ? 9.514 19.565 -3.560 1.00 82.25 191 ASP A N 1
ATOM 1525 C CA . ASP A 1 191 ? 8.083 19.502 -3.859 1.00 82.25 191 ASP A CA 1
ATOM 1526 C C . ASP A 1 191 ? 7.509 18.076 -3.806 1.00 82.25 191 ASP A C 1
ATOM 1528 O O . ASP A 1 191 ? 6.314 17.894 -4.024 1.00 82.25 191 ASP A O 1
ATOM 1532 N N . PHE A 1 192 ? 8.317 17.054 -3.501 1.00 85.94 192 PHE A N 1
ATOM 1533 C CA . PHE A 1 192 ? 7.897 15.649 -3.549 1.00 85.94 192 PHE A CA 1
ATOM 1534 C C . PHE A 1 192 ? 6.644 15.359 -2.708 1.00 85.94 192 PHE A C 1
ATOM 1536 O O . PHE A 1 192 ? 5.744 14.653 -3.160 1.00 85.94 192 PHE A O 1
ATOM 1543 N N . LEU A 1 193 ? 6.527 15.957 -1.515 1.00 83.06 193 LEU A N 1
ATOM 1544 C CA . LEU A 1 193 ? 5.338 15.808 -0.662 1.00 83.06 193 LEU A CA 1
ATOM 1545 C C . LEU A 1 193 ? 4.050 16.286 -1.348 1.00 83.06 193 LEU A C 1
ATOM 1547 O O . LEU A 1 193 ? 2.990 15.692 -1.152 1.00 83.06 193 LEU A O 1
ATOM 1551 N N . PHE A 1 194 ? 4.140 17.320 -2.185 1.00 82.19 194 PHE A N 1
ATOM 1552 C CA . PHE A 1 194 ? 3.006 17.838 -2.946 1.00 82.19 194 PHE A CA 1
ATOM 1553 C C . PHE A 1 194 ? 2.598 16.929 -4.104 1.00 82.19 194 PHE A C 1
ATOM 1555 O O . PHE A 1 194 ? 1.474 17.032 -4.575 1.00 82.19 194 PHE A O 1
ATOM 1562 N N . ARG A 1 195 ? 3.468 16.010 -4.537 1.00 81.06 195 ARG A N 1
ATOM 1563 C CA . ARG A 1 195 ? 3.130 14.993 -5.545 1.00 81.06 195 ARG A CA 1
ATOM 1564 C C . ARG A 1 195 ? 2.377 13.805 -4.945 1.00 81.06 195 ARG A C 1
ATOM 1566 O O . ARG A 1 195 ? 1.637 13.128 -5.653 1.00 81.06 195 ARG A O 1
ATOM 1573 N N . LEU A 1 196 ? 2.556 13.553 -3.645 1.00 78.56 196 LEU A N 1
ATOM 1574 C CA . LEU A 1 196 ? 1.8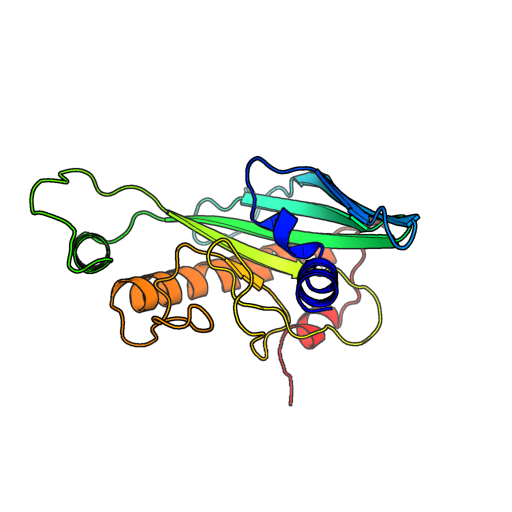65 12.480 -2.923 1.00 78.56 196 LEU A CA 1
ATOM 1575 C C . LEU A 1 196 ? 0.422 12.824 -2.586 1.00 78.56 196 LEU A C 1
ATOM 1577 O O . LEU A 1 196 ? -0.452 11.954 -2.617 1.00 78.56 196 LEU A O 1
ATOM 1581 N N . LEU A 1 197 ? 0.197 14.079 -2.212 1.00 73.62 197 LEU A N 1
ATOM 1582 C CA . LEU A 1 197 ? -1.117 14.586 -1.867 1.00 73.62 197 LEU A CA 1
ATOM 1583 C C . LEU A 1 197 ? -1.763 15.146 -3.135 1.00 73.62 197 LEU A C 1
ATOM 1585 O O . LEU A 1 197 ? -1.127 15.941 -3.818 1.00 73.62 197 LEU A O 1
ATOM 1589 N N . PRO A 1 198 ? -3.008 14.776 -3.465 1.00 61.44 198 PRO A N 1
ATOM 1590 C CA . PRO A 1 198 ? -3.734 15.420 -4.549 1.00 61.44 198 PRO A CA 1
ATOM 1591 C C . PRO A 1 198 ? -4.029 16.872 -4.147 1.00 61.44 198 PRO A C 1
ATOM 1593 O O . PRO A 1 198 ? -5.045 17.166 -3.519 1.00 61.44 198 PRO A O 1
ATOM 1596 N N . LEU A 1 199 ? -3.101 17.782 -4.440 1.00 57.47 199 LEU A N 1
ATOM 1597 C CA . LEU A 1 199 ? -3.312 19.215 -4.305 1.00 57.47 199 LEU A CA 1
ATOM 1598 C C . LEU A 1 199 ? -3.984 19.728 -5.576 1.00 57.47 199 LEU A C 1
ATOM 1600 O O . LEU A 1 199 ? -3.311 20.240 -6.460 1.00 57.47 199 LEU A O 1
ATOM 1604 N N . PHE A 1 200 ? -5.312 19.587 -5.581 1.00 47.88 200 PHE A N 1
ATOM 1605 C CA . PHE A 1 200 ? -6.271 20.065 -6.586 1.00 47.88 200 PHE A CA 1
ATOM 1606 C C . PHE A 1 200 ? -6.131 19.458 -7.988 1.00 47.88 200 PHE A C 1
ATOM 1608 O O . PHE A 1 200 ? -5.180 19.792 -8.722 1.00 47.88 200 PHE A O 1
#

Sequence (200 aa):
EKCTKELGNIHPPLLLFLNRLRQLSIVNRVTAIRRRLARQDRAQLPTSSLCLSVETDAEIIRLVEDDEHQDWLVVRQQRMPTLTAWRLKSEDQSENDDGVEPTVIQVAVPLKADGEMDHQPVCAYLPLTARPMKMTLQADWTVTSSRETVKEDNVWNLWLRDEFASLMVDTVIVLKSTMASDNPDTHLPPDFLFRLLPLF

pLDDT: mean 82.63, std 11.27, range [47.88, 94.88]

Radius of gyration: 18.28 Å; chains: 1; bounding box: 41×41×50 Å

Foldseek 3Di:
DVVVVVVVPDDLCLCVFDPPDAKDWDADPVVRDIKIKGKDWDDWFDCPVFPAPDPKTWTWIWIDIPPDIWIKIKIKDKDFDDPVLQVQVDPPPPPPPPDRDIWMKMKIAILDQDDAADFAAEDLSHGAAGDNFSIYIYTNFDADPVNRGGDPPGSNVVRVVVVVVSRVVSSVRSLVVLCVDPPPVRPHDPCVVVSRDPPD